Protein AF-A0AAD9LR85-F1 (afdb_monomer)

Foldseek 3Di:
DVVLVVCCVVPNNVRVVVVVVVVVVLVPDDPVVNVVVVVVVVVVVDPDDDDDDDDDDDDDDDDDDDDDDCVVVPPDPDPDPPPPPPVNVCVVDVDDDVVVVVVVVCVVPNPVVVVVPPPPPQPPPDDDVVVLVVLVVLVCVVPPVVQQPPPLPPPPDDLPDELVVSQVVQVVVQCVVPVPDDGDDSVVSVVSCCVNRVSDDDQHDPVNDDPLLVVLVVVLPDPPDDPVRNVVSVVVNVVSNVD

pLDDT: mean 72.01, std 17.99, range [32.53, 98.06]

Sequence (243 aa):
MAAYKRAVSILGEEKVKQIRQEWDTLGRKPRRQRVEAVRRRCASTFTVRPVGASDKSSSSRKTNFRQVNIHTLFNFPSKDKSFLSLHYIRAIIPVGGSRIARLRKILENGIESLHTRRIKQAPWHAFTEEDVAHFKDHLPNRMDSRALTGTRASISLKPSLTWKIVHSRYVEDTTRLNTNTRTLSYSRFVQYVRYYFPGVRLKRTAEDLCDCCVRLDILLLQSDISDEEREAVLLEKVQCSYS

Mean predicted aligned error: 17.27 Å

Solvent-accessible surface area (backbone atoms only — not comparable to full-atom values): 15548 Å² total; per-residue (Å²): 110,76,66,57,59,54,47,29,74,75,61,34,59,66,52,53,52,51,53,50,54,52,51,59,58,50,71,73,48,59,72,71,59,45,55,49,52,53,51,50,55,63,51,70,75,60,75,75,79,84,78,78,93,79,92,82,82,93,77,86,90,75,90,72,86,75,76,80,69,67,68,75,82,65,74,69,97,58,96,65,89,72,72,80,50,76,66,60,57,50,73,77,41,91,58,62,73,72,53,50,54,49,51,52,50,33,71,76,58,38,71,68,60,68,68,59,59,69,76,72,73,68,55,96,82,53,74,53,71,66,55,50,49,55,52,59,64,54,45,53,81,74,41,68,57,72,48,72,69,72,57,89,63,82,64,81,64,65,95,82,61,37,72,64,61,56,45,53,52,51,45,53,52,45,39,69,79,33,76,84,54,87,70,75,52,67,72,56,43,54,54,51,46,46,69,80,37,71,75,63,71,71,69,79,48,92,85,65,61,48,73,66,51,54,50,50,52,56,56,67,68,46,88,85,60,50,72,70,56,49,52,53,49,51,54,50,47,55,53,57,74,75,106

Radius of gyration: 29.49 Å; Cα contacts (8 Å, |Δi|>4): 83; chains: 1; bounding box: 61×51×81 Å

Structure (mmCIF, N/CA/C/O backbone):
data_AF-A0AAD9LR85-F1
#
_entry.id   AF-A0AAD9LR85-F1
#
loop_
_atom_site.group_PDB
_atom_site.id
_atom_site.type_symbol
_atom_site.label_atom_id
_atom_site.label_alt_id
_atom_site.label_comp_id
_atom_site.label_asym_id
_atom_site.label_entity_id
_atom_site.label_seq_id
_atom_site.pdbx_PDB_ins_code
_atom_site.Cartn_x
_atom_site.Cartn_y
_atom_site.Cartn_z
_atom_site.occupancy
_atom_site.B_iso_or_equiv
_atom_site.auth_seq_id
_atom_site.auth_comp_id
_atom_site.auth_asym_id
_atom_site.auth_atom_id
_atom_site.pdbx_PDB_model_num
ATOM 1 N N . MET A 1 1 ? -4.444 20.807 51.558 1.00 67.44 1 MET A N 1
ATOM 2 C CA . MET A 1 1 ? -5.123 20.265 52.763 1.00 67.44 1 MET A CA 1
ATOM 3 C C . MET A 1 1 ? -6.596 19.874 52.555 1.00 67.44 1 MET A C 1
ATOM 5 O O . MET A 1 1 ? -6.978 18.807 53.018 1.00 67.44 1 MET A O 1
ATOM 9 N N . ALA A 1 2 ? -7.433 20.646 51.843 1.00 75.31 2 ALA A N 1
ATOM 10 C CA . ALA A 1 2 ? -8.875 20.348 51.700 1.00 75.31 2 ALA A CA 1
ATOM 11 C C . ALA A 1 2 ? -9.227 19.023 50.977 1.00 75.31 2 ALA A C 1
ATOM 13 O O . ALA A 1 2 ? -10.287 18.447 51.210 1.00 75.31 2 ALA A O 1
ATOM 14 N N . ALA A 1 3 ? -8.357 18.530 50.093 1.00 69.25 3 ALA A N 1
ATOM 15 C CA . ALA A 1 3 ? -8.542 17.234 49.433 1.00 69.25 3 ALA A CA 1
ATOM 16 C C . ALA A 1 3 ? -8.242 16.052 50.373 1.00 69.25 3 ALA A C 1
ATOM 18 O O . ALA A 1 3 ? -8.975 15.070 50.370 1.00 69.25 3 ALA A O 1
ATOM 19 N N . TYR A 1 4 ? -7.216 16.181 51.224 1.00 82.31 4 TYR A N 1
ATOM 20 C CA . TYR A 1 4 ? -6.842 15.150 52.195 1.00 82.31 4 TYR A CA 1
ATOM 21 C C . TYR A 1 4 ? -7.951 14.938 53.228 1.00 82.31 4 TYR A C 1
ATOM 23 O O . TYR A 1 4 ? -8.403 13.816 53.405 1.00 82.31 4 TYR A O 1
ATOM 31 N N . LYS A 1 5 ? -8.482 16.022 53.813 1.00 84.50 5 LYS A N 1
ATOM 32 C CA . LYS A 1 5 ? -9.591 15.946 54.782 1.00 84.50 5 LYS A CA 1
ATOM 33 C C . LYS A 1 5 ? -10.828 15.225 54.217 1.00 84.50 5 LYS A C 1
ATOM 35 O O . LYS A 1 5 ? -11.432 14.426 54.918 1.00 84.50 5 LYS A O 1
ATOM 40 N N . ARG A 1 6 ? -11.158 15.448 52.937 1.00 75.81 6 ARG A N 1
ATOM 41 C CA . ARG A 1 6 ? -12.273 14.762 52.252 1.00 75.81 6 ARG A CA 1
ATOM 42 C C . ARG A 1 6 ? -11.986 13.296 51.935 1.00 75.81 6 ARG A C 1
ATOM 44 O O . ARG A 1 6 ? -12.875 12.463 52.031 1.00 75.81 6 ARG A O 1
ATOM 51 N N . ALA A 1 7 ? -10.754 12.962 51.561 1.00 78.62 7 ALA A N 1
ATOM 52 C CA . ALA A 1 7 ? -10.375 11.565 51.375 1.00 78.62 7 ALA A CA 1
ATOM 53 C C . ALA A 1 7 ? -10.439 10.796 52.705 1.00 78.62 7 ALA A C 1
ATOM 55 O O . ALA A 1 7 ? -10.960 9.686 52.739 1.00 78.62 7 ALA A O 1
ATOM 56 N N . VAL A 1 8 ? -9.981 11.416 53.799 1.00 89.00 8 VAL A N 1
ATOM 57 C CA . VAL A 1 8 ? -10.040 10.849 55.154 1.00 89.00 8 VAL A CA 1
ATOM 58 C C . VAL A 1 8 ? -11.484 10.643 55.612 1.00 89.00 8 VAL A C 1
ATOM 60 O O . VAL A 1 8 ? -11.782 9.586 56.156 1.00 89.00 8 VAL A O 1
ATOM 63 N N . SER A 1 9 ? -12.400 11.578 55.337 1.00 82.12 9 SER A N 1
ATOM 64 C CA . SER A 1 9 ? -13.811 11.417 55.723 1.00 82.12 9 SER A CA 1
ATOM 65 C C . SER A 1 9 ? -14.532 10.292 54.973 1.00 82.12 9 SER A C 1
ATOM 67 O O . SER A 1 9 ? -15.488 9.739 55.497 1.00 82.12 9 SER A O 1
ATOM 69 N N . ILE A 1 10 ? -14.104 9.962 53.748 1.00 84.69 10 ILE A N 1
ATOM 70 C CA . ILE A 1 10 ? -14.734 8.916 52.922 1.00 84.69 10 ILE A CA 1
ATOM 71 C C . ILE A 1 10 ? -14.098 7.544 53.174 1.00 84.69 10 ILE A C 1
ATOM 73 O O . ILE A 1 10 ? -14.794 6.535 53.203 1.00 84.69 10 ILE A O 1
ATOM 77 N N . LEU A 1 11 ? -12.770 7.490 53.303 1.00 80.12 11 LEU A N 1
ATOM 78 C CA . LEU A 1 11 ? -12.010 6.235 53.285 1.00 80.12 11 LEU A CA 1
ATOM 79 C C . LEU A 1 11 ? -11.417 5.853 54.647 1.00 80.12 11 LEU A C 1
ATOM 81 O O . LEU A 1 11 ? -10.948 4.727 54.800 1.00 80.12 11 LEU A O 1
ATOM 85 N N . GLY A 1 12 ? -11.417 6.774 55.611 1.00 90.88 12 GLY A N 1
ATOM 86 C CA . GLY A 1 12 ? -10.677 6.653 56.864 1.00 90.88 12 GLY A CA 1
ATOM 87 C C . GLY A 1 12 ? -9.199 7.023 56.709 1.00 90.88 12 GLY A C 1
ATOM 88 O O . GLY A 1 12 ? -8.590 6.832 55.653 1.00 90.88 12 GLY A O 1
ATOM 89 N N . GLU A 1 13 ? -8.605 7.569 57.771 1.00 92.50 13 GLU A N 1
ATOM 90 C CA . GLU A 1 13 ? -7.231 8.087 57.737 1.00 92.50 13 GLU A CA 1
ATOM 91 C C . GLU A 1 13 ? -6.195 6.999 57.432 1.00 92.50 13 GLU A C 1
ATOM 93 O O . GLU A 1 13 ? -5.311 7.197 56.596 1.00 92.50 13 GLU A O 1
ATOM 98 N N . GLU A 1 14 ? -6.362 5.820 58.029 1.00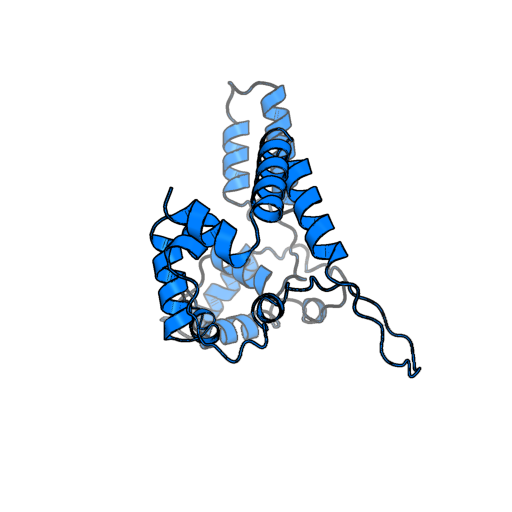 91.31 14 GLU A N 1
ATOM 99 C CA . GLU A 1 14 ? -5.469 4.674 57.842 1.00 91.31 14 GLU A CA 1
ATOM 100 C C . GLU A 1 14 ? -5.440 4.185 56.389 1.00 91.31 14 GLU A C 1
ATOM 102 O O . GLU A 1 14 ? -4.373 3.946 55.820 1.00 91.31 14 GLU A O 1
ATOM 107 N N . LYS A 1 15 ? -6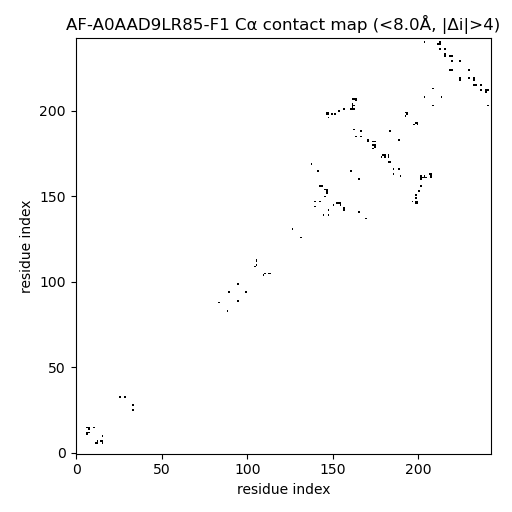.599 4.139 55.721 1.00 86.00 15 LYS A N 1
ATOM 108 C CA . LYS A 1 15 ? -6.685 3.724 54.314 1.00 86.00 15 LYS A CA 1
ATOM 109 C C . LYS A 1 15 ? -5.989 4.723 53.391 1.00 86.00 15 LYS A C 1
ATOM 111 O O . LYS A 1 15 ? -5.314 4.336 52.439 1.00 86.00 15 LYS A O 1
ATOM 116 N N . VAL A 1 16 ? -6.134 6.018 53.676 1.00 87.69 16 VAL A N 1
ATOM 117 C CA . VAL A 1 16 ? -5.483 7.086 52.907 1.00 87.69 16 VAL A CA 1
ATOM 118 C C . VAL A 1 16 ? -3.963 7.040 53.090 1.00 87.69 16 VAL A C 1
ATOM 120 O O . VAL A 1 16 ? -3.232 7.173 52.105 1.00 87.69 16 VAL A O 1
ATOM 123 N N . LYS A 1 17 ? -3.476 6.796 54.315 1.00 90.06 17 LYS A N 1
ATOM 124 C CA . LYS A 1 17 ? -2.044 6.595 54.597 1.00 90.06 17 LYS A CA 1
ATOM 125 C C . LYS A 1 17 ? -1.489 5.368 53.871 1.00 90.06 17 LYS A C 1
ATOM 127 O O . LYS A 1 17 ? -0.443 5.479 53.231 1.00 90.06 17 LYS A O 1
ATOM 132 N N . GLN A 1 18 ? -2.214 4.250 53.885 1.00 86.81 18 GLN A N 1
ATOM 133 C CA . GLN A 1 18 ? -1.825 3.026 53.180 1.00 86.81 18 GLN A CA 1
ATOM 134 C C . GLN A 1 18 ? -1.701 3.255 51.666 1.00 86.81 18 GLN A C 1
ATOM 136 O O . GLN A 1 18 ? -0.674 2.930 51.075 1.00 86.81 18 GLN A O 1
ATOM 141 N N . ILE A 1 19 ? -2.703 3.883 51.037 1.00 82.88 19 ILE A N 1
ATOM 142 C CA . ILE A 1 19 ? -2.664 4.211 49.602 1.00 82.88 19 ILE A CA 1
ATOM 143 C C . ILE A 1 19 ? -1.449 5.092 49.292 1.00 82.88 19 ILE A C 1
ATOM 145 O O . ILE A 1 19 ? -0.751 4.855 48.309 1.00 82.88 19 ILE A O 1
ATOM 149 N N . ARG A 1 20 ? -1.157 6.087 50.135 1.00 85.88 20 ARG A N 1
ATOM 150 C CA . ARG A 1 20 ? -0.001 6.966 49.934 1.00 85.88 20 ARG A CA 1
ATOM 151 C C . ARG A 1 20 ? 1.327 6.204 49.992 1.00 85.88 20 ARG A C 1
ATOM 153 O O . ARG A 1 20 ? 2.133 6.352 49.080 1.00 85.88 20 ARG A O 1
ATOM 160 N N . GLN A 1 21 ? 1.521 5.344 50.993 1.00 85.81 21 GLN A N 1
ATOM 161 C CA . GLN A 1 21 ? 2.719 4.501 51.100 1.00 85.81 21 GLN A CA 1
ATOM 162 C C . GLN A 1 21 ? 2.880 3.563 49.889 1.00 85.81 21 GLN A C 1
ATOM 164 O O . GLN A 1 21 ? 3.984 3.385 49.367 1.00 85.81 21 GLN A O 1
ATOM 169 N N . GLU A 1 22 ? 1.786 2.995 49.382 1.00 79.88 22 GLU A N 1
ATOM 170 C CA . GLU A 1 22 ? 1.813 2.178 48.163 1.00 79.88 22 GLU A CA 1
ATOM 171 C C . GLU A 1 22 ? 2.214 2.988 46.920 1.00 79.88 22 GLU A C 1
ATOM 173 O O . GLU A 1 22 ? 2.992 2.525 46.086 1.00 79.88 22 GLU A O 1
ATOM 178 N N . TRP A 1 23 ? 1.716 4.216 46.787 1.00 77.00 23 TRP A N 1
ATOM 179 C CA . TRP A 1 23 ? 2.088 5.098 45.681 1.00 77.00 23 TRP A CA 1
ATOM 180 C C . TRP A 1 23 ? 3.567 5.495 45.732 1.00 77.00 23 TRP A C 1
ATOM 182 O O . TRP A 1 23 ? 4.256 5.424 44.708 1.00 77.00 23 TRP A O 1
ATOM 192 N N . ASP A 1 24 ? 4.078 5.826 46.917 1.00 79.81 24 ASP A N 1
ATOM 193 C CA . ASP A 1 24 ? 5.481 6.198 47.115 1.00 79.81 24 ASP A CA 1
ATOM 194 C C . ASP A 1 24 ? 6.429 5.015 46.836 1.00 79.81 24 ASP A C 1
ATOM 196 O O . ASP A 1 24 ? 7.491 5.180 46.227 1.00 79.81 24 ASP A O 1
ATOM 200 N N . THR A 1 25 ? 6.020 3.788 47.180 1.00 79.56 25 THR A N 1
ATOM 201 C CA . THR A 1 25 ? 6.789 2.568 46.868 1.00 79.56 25 THR A CA 1
ATOM 202 C C . THR A 1 25 ? 6.740 2.194 45.381 1.00 79.56 25 THR A C 1
ATOM 204 O O . THR A 1 25 ? 7.734 1.709 44.831 1.00 79.56 25 THR A O 1
ATOM 207 N N . LEU A 1 26 ? 5.633 2.466 44.681 1.00 68.12 26 LEU A N 1
ATOM 208 C CA . LEU A 1 26 ? 5.528 2.280 43.227 1.00 68.12 26 LEU A CA 1
ATOM 209 C C . LEU A 1 26 ? 6.358 3.305 42.443 1.00 68.12 26 LEU A C 1
ATOM 211 O O . LEU A 1 26 ? 6.916 2.966 41.395 1.00 68.12 26 LEU A O 1
ATOM 215 N N . GLY A 1 27 ? 6.501 4.525 42.967 1.00 71.75 27 GLY A N 1
ATOM 216 C CA . GLY A 1 27 ? 7.314 5.600 42.394 1.00 71.75 27 GLY A CA 1
ATOM 217 C C . GLY A 1 27 ? 8.804 5.270 42.256 1.00 71.75 27 GLY A C 1
ATOM 218 O O . GLY A 1 27 ? 9.482 5.882 41.430 1.00 71.75 27 GLY A O 1
ATOM 219 N N . ARG A 1 28 ? 9.303 4.262 42.982 1.00 71.00 28 ARG A N 1
ATOM 220 C CA . ARG A 1 28 ? 10.708 3.818 42.935 1.00 71.00 28 ARG A CA 1
ATOM 221 C C . ARG A 1 28 ? 10.969 2.632 42.002 1.00 71.00 28 ARG A C 1
ATOM 223 O O . ARG A 1 28 ? 12.122 2.311 41.742 1.00 71.00 28 ARG A O 1
ATOM 230 N N . LYS A 1 29 ? 9.932 1.983 41.458 1.00 70.62 29 LYS A N 1
ATOM 231 C CA . LYS A 1 29 ? 10.112 0.805 40.588 1.00 70.62 29 LYS A CA 1
ATOM 232 C C . LYS A 1 29 ? 10.295 1.186 39.112 1.00 70.62 29 LYS A C 1
ATOM 234 O O . LYS A 1 29 ? 9.674 2.156 38.666 1.00 70.62 29 LYS A O 1
ATOM 239 N N . PRO A 1 30 ? 11.067 0.423 38.316 1.00 73.94 30 PRO A N 1
ATOM 240 C CA . PRO A 1 30 ? 11.150 0.595 36.866 1.00 73.94 30 PRO A CA 1
ATOM 241 C C . PRO A 1 30 ? 9.769 0.522 36.200 1.00 73.94 30 PRO A C 1
ATOM 243 O O . PRO A 1 30 ? 8.905 -0.255 36.615 1.00 73.94 30 PRO A O 1
ATOM 246 N N . ARG A 1 31 ? 9.554 1.301 35.131 1.00 65.88 31 ARG A N 1
ATOM 247 C CA . ARG A 1 31 ? 8.248 1.460 34.454 1.00 65.88 31 ARG A CA 1
ATOM 248 C C . ARG A 1 31 ? 7.569 0.127 34.102 1.00 65.88 31 ARG A C 1
ATOM 250 O O . ARG A 1 31 ? 6.358 0.011 34.268 1.00 65.88 31 ARG A O 1
ATOM 257 N N . ARG A 1 32 ? 8.336 -0.891 33.688 1.00 69.12 32 ARG A N 1
ATOM 258 C CA . ARG A 1 32 ? 7.817 -2.241 33.388 1.00 69.12 32 ARG A CA 1
ATOM 259 C C . ARG A 1 32 ? 7.192 -2.925 34.610 1.00 69.12 32 ARG A C 1
ATOM 261 O O . ARG A 1 32 ? 6.122 -3.509 34.496 1.00 69.12 32 ARG A O 1
ATOM 268 N N . GLN A 1 33 ? 7.798 -2.790 35.787 1.00 69.94 33 GLN A N 1
ATOM 269 C CA . GLN A 1 33 ? 7.284 -3.400 37.017 1.00 69.94 33 GLN A CA 1
ATOM 270 C C . GLN A 1 33 ? 6.028 -2.690 37.543 1.00 69.94 33 GLN A C 1
ATOM 272 O O . GLN A 1 33 ? 5.171 -3.335 38.141 1.00 69.94 33 GLN A O 1
ATOM 277 N N . ARG A 1 34 ? 5.874 -1.381 37.284 1.00 67.81 34 ARG A N 1
ATOM 278 C CA . ARG A 1 34 ? 4.649 -0.638 37.642 1.00 67.81 34 ARG A CA 1
ATOM 279 C C . ARG A 1 34 ? 3.442 -1.120 36.846 1.00 67.81 34 ARG A C 1
ATOM 281 O O . ARG A 1 34 ? 2.383 -1.342 37.423 1.00 67.81 34 ARG A O 1
ATOM 288 N N . VAL A 1 35 ? 3.615 -1.305 35.536 1.00 65.19 35 VAL A N 1
ATOM 289 C CA . VAL A 1 35 ? 2.551 -1.809 34.653 1.00 65.19 35 VAL A CA 1
ATOM 290 C C . VAL A 1 35 ? 2.116 -3.205 35.092 1.00 65.19 35 VAL A C 1
ATOM 292 O O . VAL A 1 35 ? 0.920 -3.467 35.195 1.00 65.19 35 VAL A O 1
ATOM 295 N N . GLU A 1 36 ? 3.071 -4.067 35.440 1.00 69.31 36 GLU A N 1
ATOM 296 C CA . GLU A 1 36 ? 2.769 -5.431 35.868 1.00 69.31 36 GLU A CA 1
ATOM 297 C C . GLU A 1 36 ? 2.100 -5.490 37.253 1.00 69.31 36 GLU A C 1
ATOM 299 O O . GLU A 1 36 ? 1.179 -6.275 37.462 1.00 69.31 36 GLU A O 1
ATOM 304 N N . ALA A 1 37 ? 2.488 -4.619 38.191 1.00 69.12 37 ALA A N 1
ATOM 305 C CA . ALA A 1 37 ? 1.842 -4.524 39.502 1.00 69.12 37 ALA A CA 1
ATOM 306 C C . ALA A 1 37 ? 0.381 -4.053 39.399 1.00 69.12 37 ALA A C 1
ATOM 308 O O . ALA A 1 37 ? -0.503 -4.630 40.035 1.00 69.12 37 ALA A O 1
ATOM 309 N N . VAL A 1 38 ? 0.110 -3.053 38.551 1.00 66.50 38 VAL A N 1
ATOM 310 C CA . VAL A 1 38 ? -1.263 -2.606 38.259 1.00 66.50 38 VAL A CA 1
ATOM 311 C C . VAL A 1 38 ? -2.058 -3.730 37.593 1.00 66.50 38 VAL A C 1
ATOM 313 O O . VAL A 1 38 ? -3.186 -4.006 37.996 1.00 66.50 38 VAL A O 1
ATOM 316 N N . ARG A 1 39 ? -1.450 -4.438 36.633 1.00 65.88 39 ARG A N 1
ATOM 317 C CA . ARG A 1 39 ? -2.073 -5.572 35.940 1.00 65.88 39 ARG A CA 1
ATOM 318 C C . ARG A 1 39 ? -2.463 -6.697 36.902 1.00 65.88 39 ARG A C 1
ATOM 320 O O . ARG A 1 39 ? -3.589 -7.182 36.825 1.00 65.88 39 ARG A O 1
ATOM 327 N N . ARG A 1 40 ? -1.578 -7.078 37.831 1.00 68.81 40 ARG A N 1
ATOM 328 C CA . ARG A 1 40 ? -1.868 -8.104 38.849 1.00 68.81 40 ARG A CA 1
ATOM 329 C C . ARG A 1 40 ? -2.989 -7.684 39.792 1.00 68.81 40 ARG A C 1
ATOM 331 O O . ARG A 1 40 ? -3.856 -8.501 40.077 1.00 68.81 40 ARG A O 1
ATOM 338 N N . ARG A 1 41 ? -3.014 -6.418 40.225 1.00 64.19 41 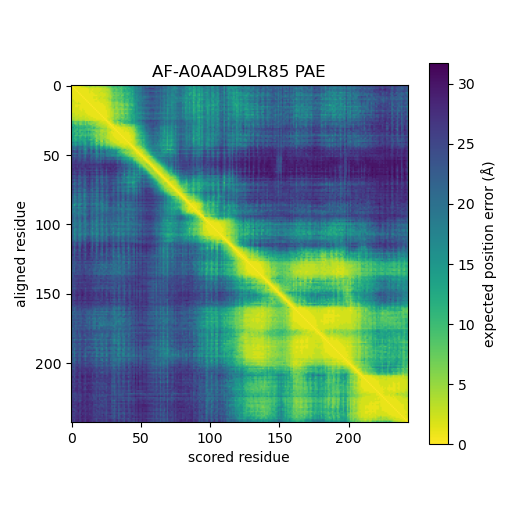ARG A N 1
ATOM 339 C CA . ARG A 1 41 ? -4.078 -5.900 41.099 1.00 64.19 41 ARG A CA 1
ATOM 340 C C . ARG A 1 41 ? -5.439 -5.923 40.399 1.00 64.19 41 ARG A C 1
ATOM 342 O O . ARG A 1 41 ? -6.415 -6.357 40.994 1.00 64.19 41 ARG A O 1
ATOM 349 N N . CYS A 1 42 ? -5.511 -5.532 39.127 1.00 59.03 42 CYS A N 1
ATOM 350 C CA . CYS A 1 42 ? -6.753 -5.640 38.355 1.00 59.03 42 CYS A CA 1
ATOM 351 C C . CYS A 1 42 ? -7.198 -7.097 38.146 1.00 59.03 42 CYS A C 1
ATOM 353 O O . CYS A 1 42 ? -8.396 -7.361 38.111 1.00 59.03 42 CYS A O 1
ATOM 355 N N . ALA A 1 43 ? -6.253 -8.036 38.033 1.00 58.25 43 ALA A N 1
ATOM 356 C CA . ALA A 1 43 ? -6.557 -9.459 37.906 1.00 58.25 43 ALA A CA 1
ATOM 357 C C . ALA A 1 43 ? -7.057 -10.081 39.224 1.00 58.25 43 ALA A C 1
ATOM 359 O O . ALA A 1 43 ? -7.983 -10.885 39.195 1.00 58.25 43 ALA A O 1
ATOM 360 N N . SER A 1 44 ? -6.505 -9.688 40.380 1.00 55.31 44 SER A N 1
ATOM 361 C CA . SER A 1 44 ? -6.908 -10.237 41.685 1.00 55.31 44 SER A CA 1
ATOM 362 C C . SER A 1 44 ? -8.303 -9.803 42.135 1.00 55.31 44 SER A C 1
ATOM 364 O O . SER A 1 44 ? -8.940 -10.512 42.905 1.00 55.31 44 SER A O 1
ATOM 366 N N . THR A 1 45 ? -8.800 -8.661 41.654 1.00 45.12 45 THR A N 1
ATOM 367 C CA . THR A 1 45 ? -10.155 -8.178 41.977 1.00 45.12 45 THR A CA 1
ATOM 368 C C . THR A 1 45 ? -11.244 -8.883 41.151 1.00 45.12 45 THR A C 1
ATOM 370 O O . THR A 1 45 ? -12.425 -8.727 41.438 1.00 45.12 45 THR A O 1
ATOM 373 N N . PHE A 1 46 ? -10.871 -9.681 40.142 1.00 43.50 46 PHE A N 1
ATOM 374 C CA . PHE A 1 46 ? -11.788 -10.412 39.262 1.00 43.50 46 PHE A CA 1
ATOM 375 C C . PHE A 1 46 ? -11.677 -11.932 39.466 1.00 43.50 46 PHE A C 1
ATOM 377 O O . PHE A 1 46 ? -11.253 -12.671 38.581 1.00 43.50 46 PHE A O 1
ATOM 384 N N . THR A 1 47 ? -12.111 -12.430 40.622 1.00 41.09 47 THR A N 1
ATOM 385 C CA . THR A 1 47 ? -12.506 -13.839 40.776 1.00 41.09 47 THR A CA 1
ATOM 386 C C . THR A 1 47 ? -14.019 -13.948 40.610 1.00 41.09 47 THR A C 1
ATOM 388 O O . THR A 1 47 ? -14.790 -13.944 41.565 1.00 41.09 47 THR A O 1
ATOM 391 N N . VAL A 1 48 ? -14.469 -14.022 39.355 1.00 42.69 48 VAL A N 1
ATOM 392 C CA . VAL A 1 48 ? -15.857 -14.391 39.047 1.00 42.69 48 VAL A CA 1
ATOM 393 C C . VAL A 1 48 ? -16.016 -15.872 39.389 1.00 42.69 48 VAL A C 1
ATOM 395 O O . VAL A 1 48 ? -15.377 -16.718 38.763 1.00 42.69 48 VAL A O 1
ATOM 398 N N . ARG A 1 49 ? -16.838 -16.193 40.397 1.00 39.16 49 ARG A N 1
ATOM 399 C CA . ARG A 1 49 ? -17.241 -17.581 40.665 1.00 39.16 49 ARG A CA 1
ATOM 400 C C . ARG A 1 49 ? -17.976 -18.121 39.429 1.00 39.16 49 ARG A C 1
ATOM 402 O O . ARG A 1 49 ? -18.927 -17.475 38.988 1.00 39.16 49 ARG A O 1
ATOM 409 N N . PRO A 1 50 ? -17.565 -19.268 38.864 1.00 40.47 50 PRO A N 1
ATOM 410 C CA . PRO A 1 50 ? -18.289 -19.873 37.760 1.00 40.47 50 PRO A CA 1
ATOM 411 C C . PRO A 1 50 ? -19.654 -20.352 38.267 1.00 40.47 50 PRO A C 1
ATOM 413 O O . PRO A 1 50 ? -19.736 -21.147 39.201 1.00 40.47 50 PRO A O 1
ATOM 416 N N . VAL A 1 51 ? -20.723 -19.846 37.658 1.00 44.00 51 VAL A N 1
ATOM 417 C CA . VAL A 1 51 ? -22.074 -20.390 37.816 1.00 44.00 51 VAL A CA 1
ATOM 418 C C . VAL A 1 51 ? -22.236 -21.494 36.775 1.00 44.00 51 VAL A C 1
ATOM 420 O O . VAL A 1 51 ? -22.124 -21.214 35.587 1.00 44.00 51 VAL A O 1
ATOM 423 N N . GLY A 1 52 ? -22.459 -22.721 37.252 1.00 47.72 52 GLY A N 1
ATOM 424 C CA . GLY A 1 52 ? -23.144 -23.824 36.564 1.00 47.72 52 GLY A CA 1
ATOM 425 C C . GLY A 1 52 ? -22.670 -24.200 35.158 1.00 47.72 52 GLY A C 1
ATOM 426 O O . GLY A 1 52 ? -23.040 -23.571 34.173 1.00 47.72 52 GLY A O 1
ATOM 427 N N . ALA A 1 53 ? -21.930 -25.304 35.069 1.00 46.94 53 ALA A N 1
ATOM 428 C CA . ALA A 1 53 ? -21.631 -25.993 33.820 1.00 46.94 53 ALA A CA 1
ATOM 429 C C . ALA A 1 53 ? -22.892 -26.604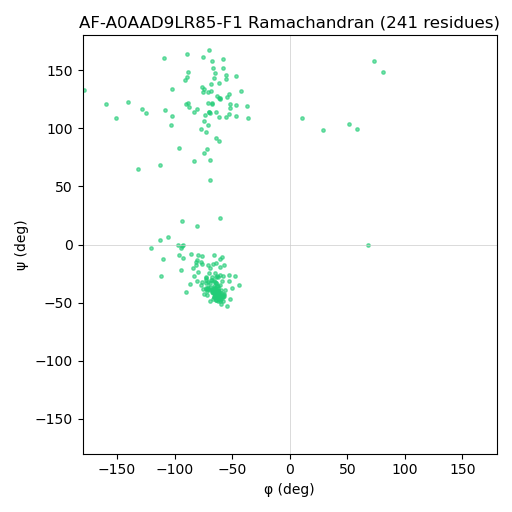 33.176 1.00 46.94 53 ALA A C 1
ATOM 431 O O . ALA A 1 53 ? -23.740 -27.166 33.867 1.00 46.94 53 ALA A O 1
ATOM 432 N N . SER A 1 54 ? -22.960 -26.570 31.844 1.00 40.16 54 SER A N 1
ATOM 433 C CA . SER A 1 54 ? -23.696 -27.552 31.046 1.00 40.16 54 SER A CA 1
ATOM 434 C C . SER A 1 54 ? -22.878 -27.863 29.794 1.00 40.16 54 SER A C 1
ATOM 436 O O . SER A 1 54 ? -22.473 -26.961 29.056 1.00 40.16 54 SER A O 1
ATOM 438 N N . ASP A 1 55 ? -22.563 -29.143 29.633 1.00 48.19 55 ASP A N 1
ATOM 439 C CA . ASP A 1 55 ? -21.713 -29.702 28.591 1.00 48.19 55 ASP A CA 1
ATOM 440 C C . ASP A 1 55 ? -22.349 -29.614 27.199 1.00 48.19 55 ASP A C 1
ATOM 442 O O . ASP A 1 55 ? -23.522 -29.951 27.034 1.00 48.19 55 ASP A O 1
ATOM 446 N N . LYS A 1 56 ? -21.535 -29.259 26.188 1.00 42.22 56 LYS A N 1
ATOM 447 C CA . LYS A 1 56 ? -21.394 -29.998 24.913 1.00 42.22 56 LYS A CA 1
ATOM 448 C C . LYS A 1 56 ? -20.369 -29.362 23.953 1.00 42.22 56 LYS A C 1
ATOM 450 O O . LYS A 1 56 ? -20.389 -28.169 23.672 1.00 42.22 56 LYS A O 1
ATOM 455 N N . SER A 1 57 ? -19.515 -30.247 23.431 1.00 43.28 57 SER A N 1
ATOM 456 C CA . SER A 1 57 ? -18.818 -30.248 22.129 1.00 43.28 57 SER A CA 1
ATOM 457 C C . SER A 1 57 ? -17.883 -29.086 21.731 1.00 43.28 57 SER A C 1
ATOM 459 O O . SER A 1 57 ? -18.285 -28.059 21.194 1.00 43.28 57 SER A O 1
ATOM 461 N N . SER A 1 58 ? -16.589 -29.358 21.921 1.00 50.81 58 SER A N 1
ATOM 462 C CA . SER A 1 58 ? -15.452 -29.168 20.999 1.00 50.81 58 SER A CA 1
ATOM 463 C C . SER A 1 58 ? -15.642 -28.357 19.701 1.00 50.81 58 SER A C 1
ATOM 465 O O . SER A 1 58 ? -16.116 -28.876 18.696 1.00 50.81 58 SER A O 1
ATOM 467 N N . SER A 1 59 ? -15.060 -27.147 19.659 1.00 37.75 59 SER A N 1
ATOM 468 C CA . SER A 1 59 ? -14.455 -26.579 18.440 1.00 37.75 59 SER A CA 1
ATOM 469 C C . SER A 1 59 ? -13.452 -25.449 18.745 1.00 37.75 59 SER A C 1
ATOM 471 O O . SER A 1 59 ? -13.772 -24.447 19.379 1.00 37.75 59 SER A O 1
ATOM 473 N N . SER A 1 60 ? -12.208 -25.668 18.309 1.00 39.16 60 SER A N 1
ATOM 474 C CA . SER A 1 60 ? -11.147 -24.718 17.926 1.00 39.16 60 SER A CA 1
ATOM 475 C C . SER A 1 60 ? -11.104 -23.317 18.581 1.00 39.16 60 SER A C 1
ATOM 477 O O . SER A 1 60 ? -11.708 -22.353 18.108 1.00 39.16 60 SER A O 1
ATOM 479 N N . ARG A 1 61 ? -10.246 -23.149 19.602 1.00 36.81 61 ARG A N 1
ATOM 480 C CA . ARG A 1 61 ? -9.933 -21.847 20.228 1.00 36.81 61 ARG A CA 1
ATOM 481 C C . ARG A 1 61 ? -9.021 -20.990 19.338 1.00 36.81 61 ARG A C 1
ATOM 483 O O . ARG A 1 61 ? -7.813 -21.200 19.301 1.00 36.81 61 ARG A O 1
ATOM 490 N N . LYS A 1 62 ? -9.578 -19.948 18.714 1.00 36.94 62 LYS A N 1
ATOM 491 C CA . LYS A 1 62 ? -8.827 -18.732 18.350 1.00 36.94 62 LYS A CA 1
ATOM 492 C C . LYS A 1 62 ? -8.882 -17.759 19.532 1.00 36.94 62 LYS A C 1
ATOM 494 O O . LYS A 1 62 ? -9.961 -17.380 19.983 1.00 36.94 62 LYS A O 1
ATOM 499 N N . THR A 1 63 ? -7.726 -17.366 20.057 1.00 34.75 63 THR A N 1
ATOM 500 C CA . THR A 1 63 ? -7.606 -16.369 21.129 1.00 34.75 63 THR A CA 1
ATOM 501 C C . THR A 1 63 ? -7.896 -14.971 20.585 1.00 34.75 63 THR A C 1
ATOM 503 O O . THR A 1 63 ? -7.019 -14.317 20.027 1.00 34.75 63 THR A O 1
ATOM 506 N N . ASN A 1 64 ? -9.135 -14.510 20.755 1.00 32.53 64 ASN A N 1
ATOM 507 C CA . ASN A 1 64 ? -9.504 -13.115 20.537 1.00 32.53 64 ASN A CA 1
ATOM 508 C C . ASN A 1 64 ? -9.008 -12.244 21.700 1.00 32.53 64 ASN A C 1
ATOM 510 O O . ASN A 1 64 ? -9.238 -12.551 22.872 1.00 32.53 64 ASN A O 1
ATOM 514 N N . PHE A 1 65 ? -8.353 -11.133 21.358 1.00 34.06 65 PHE A N 1
ATOM 515 C CA . PHE A 1 65 ? -8.055 -10.028 22.266 1.00 34.06 65 PHE A CA 1
ATOM 516 C C . PHE A 1 65 ? -9.365 -9.535 22.904 1.00 34.06 65 PHE A C 1
ATOM 518 O O . PHE A 1 65 ? -10.212 -8.949 22.231 1.00 34.06 65 PHE A O 1
ATOM 525 N N . ARG A 1 66 ? -9.551 -9.781 24.206 1.00 38.88 66 ARG A N 1
ATOM 526 C CA . ARG A 1 66 ? -10.683 -9.239 24.966 1.00 38.88 66 ARG A CA 1
ATOM 527 C C . ARG A 1 66 ? -10.443 -7.751 25.211 1.00 38.88 66 ARG A C 1
ATOM 529 O O . ARG A 1 66 ? -9.548 -7.383 25.971 1.00 38.88 66 ARG A O 1
ATOM 536 N N . GLN A 1 67 ? -11.251 -6.903 24.577 1.00 38.00 67 GLN A N 1
ATOM 537 C CA . GLN A 1 67 ? -11.450 -5.530 25.031 1.00 38.00 67 GLN A CA 1
ATOM 538 C C . GLN A 1 67 ? -11.884 -5.570 26.500 1.00 38.00 67 GLN A C 1
ATOM 540 O O . GLN A 1 67 ? -12.814 -6.287 26.870 1.00 38.00 67 GLN A O 1
ATOM 545 N N . VAL A 1 68 ? -11.176 -4.825 27.346 1.00 39.12 68 VAL A N 1
ATOM 546 C CA . VAL A 1 68 ? -11.571 -4.610 28.737 1.00 39.12 68 VAL A CA 1
ATOM 547 C C . VAL A 1 68 ? -12.889 -3.844 28.710 1.00 39.12 68 VAL A C 1
ATOM 549 O O . VAL A 1 68 ? -12.940 -2.711 28.234 1.00 39.12 68 VAL A O 1
ATOM 552 N N . ASN A 1 69 ? -13.957 -4.482 29.180 1.00 39.75 69 ASN A N 1
ATOM 553 C CA . ASN A 1 69 ? -15.276 -3.877 29.250 1.00 39.75 69 ASN A CA 1
ATOM 554 C C . ASN A 1 69 ? -15.271 -2.801 30.351 1.00 39.75 69 ASN A C 1
ATOM 556 O O . ASN A 1 69 ? -15.273 -3.104 31.544 1.00 39.75 69 ASN A O 1
ATOM 560 N N . ILE A 1 70 ? -15.203 -1.528 29.955 1.00 46.94 70 ILE A N 1
ATOM 561 C CA . ILE A 1 70 ? -15.137 -0.382 30.879 1.00 46.94 70 ILE A CA 1
ATOM 562 C C . ILE A 1 70 ? -16.442 -0.229 31.687 1.00 46.94 70 ILE A C 1
ATOM 564 O O . ILE A 1 70 ? -16.419 0.376 32.758 1.00 46.94 70 ILE A O 1
ATOM 568 N N . HIS A 1 71 ? -17.553 -0.851 31.265 1.00 40.53 71 HIS A N 1
ATOM 569 C CA . HIS A 1 71 ? -18.812 -0.826 32.020 1.00 40.53 71 HIS A CA 1
ATOM 570 C C . HIS A 1 71 ? -18.689 -1.397 33.442 1.00 40.53 71 HIS A C 1
ATOM 572 O O . HIS A 1 71 ? -19.347 -0.907 34.356 1.00 40.53 71 HIS A O 1
ATOM 578 N N . THR A 1 72 ? -17.811 -2.377 33.680 1.00 46.75 72 THR A N 1
ATOM 579 C CA . THR A 1 72 ? -17.672 -2.988 35.015 1.00 46.75 72 THR A CA 1
ATOM 580 C C . THR A 1 72 ? -16.912 -2.137 36.035 1.00 46.75 72 THR A C 1
ATOM 582 O O . THR A 1 72 ? -16.951 -2.457 37.216 1.00 46.75 72 THR A O 1
ATOM 585 N N . LEU A 1 73 ? -16.265 -1.037 35.628 1.00 42.03 73 LEU A N 1
ATOM 586 C CA . LEU A 1 73 ? -15.656 -0.090 36.575 1.00 42.03 73 LEU A CA 1
ATOM 587 C C . LEU A 1 73 ? -16.639 0.976 37.087 1.00 42.03 73 LEU A C 1
ATOM 589 O O . LEU A 1 73 ? -16.289 1.715 38.004 1.00 42.03 73 LEU A O 1
ATOM 593 N N . PHE A 1 74 ? -17.854 1.053 36.529 1.00 44.09 74 PHE A N 1
ATOM 594 C CA . PHE A 1 74 ? -18.832 2.098 36.861 1.00 44.09 74 PHE A CA 1
ATOM 595 C C . PHE A 1 74 ? -20.169 1.587 37.414 1.00 44.09 74 PHE A C 1
ATOM 597 O O . PHE A 1 74 ? -20.984 2.401 37.840 1.00 44.09 74 PHE A O 1
ATOM 604 N N . ASN A 1 75 ? -20.385 0.272 37.503 1.00 39.12 75 ASN A N 1
ATOM 605 C CA . ASN A 1 75 ? -21.545 -0.288 38.204 1.00 39.12 75 ASN A CA 1
ATOM 606 C C . ASN A 1 75 ? -21.282 -0.379 39.715 1.00 39.12 75 ASN A C 1
ATOM 608 O O . ASN A 1 75 ? -21.114 -1.461 40.271 1.00 39.12 75 ASN A O 1
ATOM 612 N N . PHE A 1 76 ? -21.255 0.774 40.381 1.00 44.72 76 PHE A N 1
ATOM 613 C CA . PHE A 1 76 ? -21.512 0.839 41.817 1.00 44.72 76 PHE A CA 1
ATOM 614 C C . PHE A 1 76 ? -23.019 1.038 42.017 1.00 44.72 76 PHE A C 1
ATOM 616 O O . PHE A 1 76 ? -23.556 2.035 41.528 1.00 44.72 76 PHE A O 1
ATOM 623 N N . PRO A 1 77 ? -23.726 0.137 42.722 1.00 38.50 77 PRO A N 1
ATOM 624 C CA . PRO A 1 77 ? -25.116 0.358 43.089 1.00 38.50 77 PRO A CA 1
ATOM 625 C C . PRO A 1 77 ? -25.152 1.381 44.230 1.00 38.50 77 PRO A C 1
ATOM 627 O O . PRO A 1 77 ? -25.259 1.031 45.400 1.00 38.50 77 PRO A O 1
ATOM 630 N N . SER A 1 78 ? -25.008 2.660 43.892 1.00 43.31 78 SER A N 1
ATOM 631 C CA . SER A 1 78 ? -25.238 3.770 44.813 1.00 43.31 78 SER A CA 1
ATOM 632 C C . SER A 1 78 ? -26.524 4.467 44.395 1.00 43.31 78 SER A C 1
ATOM 634 O O . SER A 1 78 ? -26.601 5.033 43.305 1.00 43.31 78 SER A O 1
ATOM 636 N N . LYS A 1 79 ? -27.539 4.420 45.265 1.00 48.22 79 LYS A N 1
ATOM 637 C CA . LYS A 1 79 ? -28.788 5.185 45.107 1.00 48.22 79 LYS A CA 1
ATOM 638 C C . LYS A 1 79 ? -28.564 6.701 45.198 1.00 48.22 79 LYS A C 1
ATOM 640 O O . LYS A 1 79 ? -29.443 7.460 44.805 1.00 48.22 79 LYS A O 1
ATOM 645 N N . ASP A 1 80 ? -27.366 7.129 45.586 1.00 47.12 80 ASP A N 1
ATOM 646 C CA . ASP A 1 80 ? -26.993 8.532 45.650 1.00 47.12 80 ASP A CA 1
ATOM 647 C C . ASP A 1 80 ? -26.132 8.905 44.445 1.00 47.12 80 ASP A C 1
ATOM 649 O O . ASP A 1 80 ? -24.970 8.500 44.328 1.00 47.12 80 ASP A O 1
ATOM 653 N N . LYS A 1 81 ? -26.712 9.714 43.549 1.00 45.09 81 LYS A N 1
ATOM 654 C CA . LYS A 1 81 ? -26.046 10.372 42.412 1.00 45.09 81 LYS A CA 1
ATOM 655 C C . LYS A 1 81 ? -25.081 11.465 42.895 1.00 45.09 81 LYS A C 1
ATOM 657 O O . LYS A 1 81 ? -25.184 12.624 42.496 1.00 45.09 81 LYS A O 1
ATOM 662 N N . SER A 1 82 ? -24.138 11.126 43.767 1.00 48.56 82 SER A N 1
ATOM 663 C CA . SER A 1 82 ? -23.038 12.029 44.092 1.00 48.56 82 SER A CA 1
ATOM 664 C C . SER A 1 82 ? -22.031 11.984 42.943 1.00 48.56 82 SER A C 1
ATOM 666 O O . SER A 1 82 ? -21.241 11.056 42.784 1.00 48.56 82 SER A O 1
ATOM 668 N N . PHE A 1 83 ? -22.109 12.988 42.071 1.00 48.56 83 PHE A N 1
ATOM 669 C CA . PHE A 1 83 ? -21.115 13.214 41.031 1.00 48.56 83 PHE A CA 1
ATOM 670 C C . PHE A 1 83 ? -19.722 13.236 41.673 1.00 48.56 83 PHE A C 1
ATOM 672 O O . PHE A 1 83 ? -19.445 14.062 42.545 1.00 48.56 83 PHE A O 1
ATOM 679 N N . LEU A 1 84 ? -18.830 12.341 41.239 1.00 55.78 84 LEU A N 1
ATOM 680 C CA . LEU A 1 84 ? -17.414 12.419 41.589 1.00 55.78 84 LEU A CA 1
ATOM 681 C C . LEU A 1 84 ? -16.921 13.822 41.227 1.00 55.78 84 LEU A C 1
ATOM 683 O O . LEU A 1 84 ? -16.891 14.194 40.053 1.00 55.78 84 LEU A O 1
ATOM 687 N N . SER A 1 85 ? -16.576 14.623 42.240 1.00 65.88 85 SER A N 1
ATOM 688 C CA . SER A 1 85 ? -16.159 16.007 42.012 1.00 65.88 85 SER A CA 1
ATOM 689 C C . SER A 1 85 ? -14.989 16.050 41.022 1.00 65.88 85 SER A C 1
ATOM 691 O O . SER A 1 85 ? -14.096 15.200 41.062 1.00 65.88 85 SER A O 1
ATOM 693 N N . LEU A 1 86 ? -14.964 17.060 40.146 1.00 49.91 86 LEU A N 1
ATOM 694 C CA . LEU A 1 86 ? -13.950 17.263 39.096 1.00 49.91 86 LEU A CA 1
ATOM 695 C C . LEU A 1 86 ? -12.498 17.125 39.610 1.00 49.91 86 LEU A C 1
ATOM 697 O O . LEU A 1 86 ? -11.583 16.765 38.869 1.00 49.91 86 LEU A O 1
ATOM 701 N N . HIS A 1 87 ? -12.289 17.400 40.897 1.00 55.28 87 HIS A N 1
ATOM 702 C CA . HIS A 1 87 ? -11.013 17.271 41.589 1.00 55.28 87 HIS A CA 1
ATOM 703 C C . HIS A 1 87 ? -10.555 15.812 41.767 1.00 55.28 87 HIS A C 1
ATOM 705 O O . HIS A 1 87 ? -9.369 15.524 41.635 1.00 55.28 87 HIS A O 1
ATOM 711 N N . TYR A 1 88 ? -11.484 14.885 42.011 1.00 57.25 88 TYR A N 1
ATOM 712 C CA . TYR A 1 88 ? -11.199 13.460 42.203 1.00 57.25 88 TYR A CA 1
ATOM 713 C C . TYR A 1 88 ? -10.778 12.785 40.887 1.00 57.25 88 TYR A C 1
ATOM 715 O O . TYR A 1 88 ? -9.823 12.013 40.853 1.00 57.25 88 TYR A O 1
ATOM 723 N N . ILE A 1 89 ? -11.404 13.172 39.769 1.00 57.09 89 ILE A N 1
ATOM 724 C CA . ILE A 1 89 ? -11.036 12.703 38.421 1.00 57.09 89 ILE A CA 1
ATOM 725 C C . IL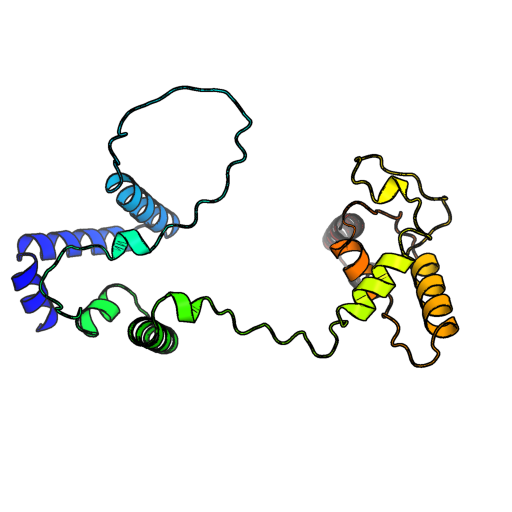E A 1 89 ? -9.618 13.169 38.044 1.00 57.09 89 ILE A C 1
ATOM 727 O O . ILE A 1 89 ? -8.840 12.396 37.484 1.00 57.09 89 ILE A O 1
ATOM 731 N N . ARG A 1 90 ? -9.253 14.412 38.399 1.00 55.09 90 ARG A N 1
ATOM 732 C CA . ARG A 1 90 ? -7.907 14.972 38.166 1.00 55.09 90 ARG A CA 1
ATOM 733 C C . ARG A 1 90 ? -6.813 14.297 38.994 1.00 55.09 90 ARG A C 1
ATOM 735 O O . ARG A 1 90 ? -5.674 14.249 38.544 1.00 55.09 90 ARG A O 1
ATOM 742 N N . ALA A 1 91 ? -7.146 13.803 40.186 1.00 58.22 91 ALA A N 1
ATOM 743 C CA . ALA A 1 91 ? -6.189 13.139 41.068 1.00 58.22 91 ALA A CA 1
ATOM 744 C C . ALA A 1 91 ? -5.855 11.708 40.611 1.00 58.22 91 ALA A C 1
ATOM 746 O O . ALA A 1 91 ? -4.731 11.255 40.803 1.00 58.22 91 ALA A O 1
ATOM 747 N N . ILE A 1 92 ? -6.811 11.004 39.993 1.00 60.31 92 ILE A N 1
ATOM 748 C CA . ILE A 1 92 ? -6.638 9.604 39.565 1.00 60.31 92 ILE A CA 1
ATOM 749 C C . ILE A 1 92 ? -6.004 9.509 38.175 1.00 60.31 92 ILE A C 1
ATOM 751 O O . ILE A 1 92 ? -5.237 8.586 37.903 1.00 60.31 92 ILE A O 1
ATOM 755 N N . ILE A 1 93 ? -6.302 10.458 37.285 1.00 59.84 93 ILE A N 1
ATOM 756 C CA . ILE A 1 93 ? -5.759 10.465 35.930 1.00 59.84 93 ILE A CA 1
ATOM 757 C C . ILE A 1 93 ? -5.146 11.845 35.681 1.00 59.84 93 ILE A C 1
ATOM 759 O O . ILE A 1 93 ? -5.886 12.829 35.661 1.00 59.84 93 ILE A O 1
ATOM 763 N N . PRO A 1 94 ? -3.823 11.966 35.459 1.00 51.22 94 PRO A N 1
ATOM 764 C CA . PRO A 1 94 ? -3.216 13.233 35.075 1.00 51.22 94 PRO A CA 1
ATOM 765 C C . PRO A 1 94 ? -3.624 13.529 33.628 1.00 51.22 94 PRO A C 1
ATOM 767 O O . PRO A 1 94 ? -2.938 13.191 32.663 1.00 51.22 94 PRO A O 1
ATOM 770 N N . VAL A 1 95 ? -4.825 14.075 33.452 1.00 54.09 95 VAL A N 1
ATOM 771 C CA . VAL A 1 95 ? -5.393 14.408 32.150 1.00 54.09 95 VAL A CA 1
ATOM 772 C C . VAL A 1 95 ? -5.298 15.907 31.904 1.00 54.09 95 VAL A C 1
ATOM 774 O O . VAL A 1 95 ? -6.098 16.687 32.411 1.00 54.09 95 VAL A O 1
ATOM 777 N N . GLY A 1 96 ? -4.325 16.309 31.083 1.00 60.75 96 GLY A N 1
ATOM 778 C CA . GLY A 1 96 ? -4.280 17.644 30.481 1.00 60.75 96 GLY A CA 1
ATOM 779 C C . GLY A 1 96 ? -5.535 17.952 29.645 1.00 60.75 96 GLY A C 1
ATOM 780 O O . GLY A 1 96 ? -6.266 17.045 29.231 1.00 60.75 96 GLY A O 1
ATOM 781 N N . GLY A 1 97 ? -5.785 19.247 29.411 1.00 71.31 97 GLY A N 1
ATOM 782 C CA . GLY A 1 97 ? -7.082 19.844 29.042 1.00 71.31 97 GLY A CA 1
ATOM 783 C C . GLY A 1 97 ? -7.936 19.140 27.975 1.00 71.31 97 GLY A C 1
ATOM 784 O O . GLY A 1 97 ? -9.158 19.096 28.120 1.00 71.31 97 GLY A O 1
ATOM 785 N N . SER A 1 98 ? -7.341 18.510 26.957 1.00 68.62 98 SER A N 1
ATOM 786 C CA . SER A 1 98 ? -8.087 17.828 25.881 1.00 68.62 98 SER A CA 1
ATOM 787 C C . SER A 1 98 ? -8.838 16.572 26.343 1.00 68.62 98 SER A C 1
ATOM 789 O O . SER A 1 98 ? -9.907 16.244 25.823 1.00 68.62 98 SER A O 1
ATOM 791 N N . ARG A 1 99 ? -8.324 15.870 27.356 1.00 70.25 99 ARG A N 1
ATOM 792 C CA . ARG A 1 99 ? -8.949 14.652 27.891 1.00 70.25 99 ARG A CA 1
ATOM 793 C C . ARG A 1 99 ? -10.091 14.962 28.861 1.00 70.25 99 ARG A C 1
ATOM 795 O O . ARG A 1 99 ? -11.070 14.224 28.878 1.00 70.25 99 ARG A O 1
ATOM 802 N N . ILE A 1 100 ? -10.020 16.079 29.591 1.00 76.06 100 ILE A N 1
ATOM 803 C CA . ILE A 1 100 ? -11.128 16.560 30.437 1.00 76.06 100 ILE A CA 1
ATOM 804 C C . ILE A 1 100 ? -12.314 16.991 29.569 1.00 76.06 100 ILE A C 1
ATOM 806 O O . ILE A 1 100 ? -13.457 16.685 29.898 1.00 76.06 100 ILE A O 1
ATOM 810 N N . ALA A 1 101 ? -12.053 17.671 28.448 1.00 76.62 101 ALA A N 1
ATOM 811 C CA . ALA A 1 101 ? -13.098 18.030 27.491 1.00 76.62 101 ALA A CA 1
ATOM 812 C C . ALA A 1 101 ? -13.782 16.784 26.904 1.00 76.62 101 ALA A C 1
ATOM 814 O O . ALA A 1 101 ? -15.007 16.735 26.841 1.00 76.62 101 ALA A O 1
ATOM 815 N N . ARG A 1 102 ? -13.008 15.741 26.558 1.00 72.75 102 ARG A N 1
ATOM 816 C CA . ARG A 1 102 ? -13.584 14.455 26.138 1.00 72.75 102 ARG A CA 1
ATOM 817 C C . ARG A 1 102 ? -14.457 13.851 27.224 1.00 72.75 102 ARG A C 1
ATOM 819 O O . ARG A 1 102 ? -15.594 13.546 26.917 1.00 72.75 102 ARG A O 1
ATOM 826 N N . LEU A 1 103 ? -13.960 13.727 28.458 1.00 78.56 103 LEU A N 1
ATOM 827 C CA . LEU A 1 103 ? -14.710 13.150 29.582 1.00 78.56 103 LEU A CA 1
ATOM 828 C C . LEU A 1 103 ? -16.027 13.884 29.855 1.00 78.56 103 LEU A C 1
ATOM 830 O O . LEU A 1 103 ? -17.043 13.224 30.036 1.00 78.56 103 LEU A O 1
ATOM 834 N N . ARG A 1 104 ? -16.031 15.224 29.818 1.00 81.38 104 ARG A N 1
ATOM 835 C CA . ARG A 1 104 ? -17.274 16.010 29.906 1.00 81.38 104 ARG A CA 1
ATOM 836 C C . ARG A 1 104 ? -18.253 15.639 28.800 1.00 81.38 104 ARG A C 1
ATOM 838 O O . ARG A 1 104 ? -19.399 15.328 29.085 1.00 81.38 104 ARG A O 1
ATOM 845 N N . LYS A 1 105 ? -17.759 15.527 27.567 1.00 80.50 105 LYS A N 1
ATOM 846 C CA . LYS A 1 105 ? -18.578 15.124 26.424 1.00 80.50 105 LYS A CA 1
ATOM 847 C C . LYS A 1 105 ? -19.134 13.696 26.547 1.00 80.50 105 LYS A C 1
ATOM 849 O O . LYS A 1 105 ? -20.250 13.470 26.094 1.00 80.50 105 LYS A O 1
ATOM 854 N N . ILE A 1 106 ? -18.396 12.765 27.169 1.00 80.88 106 ILE A N 1
ATOM 855 C CA . ILE A 1 106 ? -18.887 11.405 27.496 1.00 80.88 106 ILE A CA 1
ATOM 856 C C . ILE A 1 106 ? -20.018 11.469 28.510 1.00 80.88 106 ILE A C 1
ATOM 858 O O . ILE A 1 106 ? -21.011 10.767 28.368 1.00 80.88 106 ILE A O 1
ATOM 862 N N . LEU A 1 107 ? -19.839 12.277 29.554 1.00 79.69 107 LEU A N 1
ATOM 863 C CA . LEU A 1 107 ? -20.820 12.409 30.624 1.00 79.69 107 LEU A CA 1
ATOM 864 C C . LEU A 1 107 ? -22.110 13.063 30.118 1.00 79.69 107 LEU A C 1
ATOM 866 O O . LEU A 1 107 ? -23.186 12.649 30.527 1.00 79.69 107 LEU A O 1
ATOM 870 N N . GLU A 1 108 ? -22.003 14.036 29.212 1.00 83.19 108 GLU A N 1
ATOM 871 C CA . GLU A 1 108 ? -23.151 14.729 28.613 1.00 83.19 108 GLU A CA 1
ATOM 872 C C . GLU A 1 108 ? -23.898 13.871 27.583 1.00 83.19 108 GLU A C 1
ATOM 874 O O . GLU A 1 108 ? -25.122 13.862 27.576 1.00 83.19 108 GLU A O 1
ATOM 879 N N . ASN A 1 109 ? -23.181 13.143 26.719 1.00 82.12 109 ASN A N 1
ATOM 880 C CA . ASN A 1 109 ? -23.777 12.490 25.543 1.00 82.12 109 ASN A CA 1
ATOM 881 C C . ASN A 1 109 ? -23.776 10.949 25.616 1.00 82.12 109 ASN A C 1
ATOM 883 O O . ASN A 1 109 ? -24.130 10.279 24.649 1.00 82.12 109 ASN A O 1
ATOM 887 N N . GLY A 1 110 ? -23.329 10.366 26.731 1.00 80.75 110 GLY A N 1
ATOM 888 C CA . GLY A 1 110 ? -23.134 8.922 26.880 1.00 80.75 110 GLY A CA 1
ATOM 889 C C . GLY A 1 110 ? -21.908 8.383 26.123 1.00 80.75 110 GLY A C 1
ATOM 890 O O . GLY A 1 110 ? -21.414 8.980 25.164 1.00 80.75 110 GLY A O 1
ATOM 891 N N . ILE A 1 111 ? -21.396 7.219 26.547 1.00 74.12 111 ILE A N 1
ATOM 892 C CA . ILE A 1 111 ? -20.214 6.555 25.947 1.00 74.12 111 ILE A CA 1
ATOM 893 C C . ILE A 1 111 ? -20.455 6.164 24.479 1.00 74.12 111 ILE A C 1
ATOM 895 O O . ILE A 1 111 ? -19.510 6.142 23.680 1.00 74.12 111 ILE A O 1
ATOM 899 N N . GLU A 1 112 ? -21.709 5.911 24.107 1.00 66.25 112 GLU A N 1
ATOM 900 C CA . GLU A 1 112 ? -22.087 5.520 22.747 1.00 66.25 112 GLU A CA 1
ATOM 901 C C . GLU A 1 112 ? -21.843 6.644 21.727 1.00 66.25 112 GLU A C 1
ATOM 903 O O . GLU A 1 112 ? -21.389 6.383 20.613 1.00 66.25 112 GLU A O 1
ATOM 908 N N . SER A 1 113 ? -21.973 7.910 22.141 1.00 59.03 113 SER A N 1
ATOM 909 C CA . SER A 1 113 ? -21.712 9.078 21.283 1.00 59.03 113 SER A CA 1
ATOM 910 C C . SER A 1 113 ? -20.230 9.310 20.954 1.00 59.03 113 SER A C 1
ATOM 912 O O . SER A 1 113 ? -19.895 10.032 20.014 1.00 59.03 113 SER A O 1
ATOM 914 N N . LEU A 1 114 ? -19.302 8.707 21.706 1.00 56.94 114 LEU A N 1
ATOM 915 C CA . LEU A 1 114 ? -17.878 8.760 21.367 1.00 56.94 114 LEU A CA 1
ATOM 916 C C . LEU A 1 114 ? -17.470 7.698 20.343 1.00 56.94 114 LEU A C 1
ATOM 918 O O . LEU A 1 114 ? -16.419 7.842 19.712 1.00 56.94 114 LEU A O 1
ATOM 922 N N . HIS A 1 115 ? -18.276 6.644 20.194 1.00 51.53 115 HIS A N 1
ATOM 923 C CA . HIS A 1 115 ? -18.031 5.552 19.255 1.00 51.53 115 HIS A CA 1
ATOM 924 C C . HIS A 1 115 ? -18.732 5.733 17.916 1.00 51.53 115 HIS A C 1
ATOM 926 O O . HIS A 1 115 ? -18.413 4.996 16.981 1.00 51.53 115 HIS A O 1
ATOM 932 N N . THR A 1 116 ? -19.527 6.794 17.740 1.00 48.03 116 THR A N 1
ATOM 933 C CA . THR A 1 116 ? -19.688 7.386 16.412 1.00 48.03 116 THR A CA 1
ATOM 934 C C . THR A 1 116 ? -18.363 8.045 16.051 1.00 48.03 116 THR A C 1
ATOM 936 O O . THR A 1 116 ? -18.190 9.265 16.098 1.00 48.03 116 THR A O 1
ATOM 939 N N . ARG A 1 117 ? -17.373 7.195 15.743 1.00 49.94 117 ARG A N 1
ATOM 940 C CA . ARG A 1 117 ? -16.220 7.500 14.911 1.00 49.94 117 ARG A CA 1
ATOM 941 C C . ARG A 1 117 ? -16.795 8.415 13.847 1.00 49.94 117 ARG A C 1
ATOM 943 O O . ARG A 1 117 ? -17.619 7.932 13.073 1.00 49.94 117 ARG A O 1
ATOM 950 N N . ARG A 1 118 ? -16.464 9.721 13.881 1.00 51.84 118 ARG A N 1
ATOM 951 C CA . ARG A 1 118 ? -16.794 10.640 12.779 1.00 51.84 118 ARG A CA 1
ATOM 952 C C . ARG A 1 118 ? -16.613 9.804 11.533 1.00 51.84 118 ARG A C 1
ATOM 954 O O . ARG A 1 118 ? -15.515 9.242 11.409 1.00 51.84 118 ARG A O 1
ATOM 961 N N . ILE A 1 119 ? -17.679 9.625 10.742 1.00 53.75 119 ILE A N 1
ATOM 962 C CA . ILE A 1 119 ? -17.583 8.902 9.475 1.00 53.75 119 ILE A CA 1
ATOM 963 C C . ILE A 1 119 ? -16.346 9.504 8.848 1.00 53.75 119 ILE A C 1
ATOM 965 O O . ILE A 1 119 ? -16.286 10.726 8.677 1.00 53.75 119 ILE A O 1
ATOM 969 N N . LYS A 1 120 ? -15.280 8.698 8.757 1.00 59.09 120 LYS A N 1
ATOM 970 C CA . LYS A 1 120 ? -14.003 9.218 8.298 1.00 59.09 120 LYS A CA 1
ATOM 971 C C . LYS A 1 120 ? -14.353 9.685 6.911 1.00 59.09 120 LYS A C 1
ATOM 973 O O . LYS A 1 120 ? -14.690 8.833 6.094 1.00 59.09 120 LYS A O 1
ATOM 978 N N . GLN A 1 121 ? -14.385 11.001 6.699 1.00 57.12 121 GLN A N 1
ATOM 979 C CA . GLN A 1 121 ? -14.584 11.513 5.361 1.00 57.12 121 GLN A CA 1
ATOM 980 C C . GLN A 1 121 ? -13.533 10.798 4.539 1.00 57.12 121 GLN A C 1
ATOM 982 O O . GLN A 1 121 ? -12.342 10.834 4.884 1.00 57.12 121 GLN A O 1
ATOM 987 N N . ALA A 1 122 ? -14.016 10.006 3.582 1.00 61.50 122 ALA A N 1
ATOM 988 C CA . ALA A 1 122 ? -13.135 9.301 2.690 1.00 61.50 122 ALA A CA 1
ATOM 989 C C . ALA A 1 122 ? -12.216 10.390 2.124 1.00 61.50 122 ALA A C 1
ATOM 991 O O . ALA A 1 122 ? -12.708 11.472 1.780 1.00 61.50 122 ALA A O 1
ATOM 992 N N . PRO A 1 123 ? -10.887 10.199 2.163 1.00 70.44 123 PRO A N 1
ATOM 993 C CA . PRO A 1 123 ? -9.979 11.181 1.602 1.00 70.44 123 PRO A CA 1
ATOM 994 C C . PRO A 1 123 ? -10.484 11.596 0.221 1.00 70.44 123 PRO A C 1
ATOM 996 O O . PRO A 1 123 ? -11.011 10.761 -0.497 1.00 70.44 123 PRO A O 1
ATOM 999 N N . TRP A 1 124 ? -10.316 12.849 -0.186 1.00 67.75 124 TRP A N 1
ATOM 1000 C CA . TRP A 1 124 ? -10.840 13.339 -1.476 1.00 67.75 124 TRP A CA 1
ATOM 1001 C C . TRP A 1 124 ? -10.309 12.579 -2.715 1.00 67.75 124 TRP A C 1
ATOM 1003 O O . TRP A 1 124 ? -10.769 12.754 -3.838 1.00 67.75 124 TRP A O 1
ATOM 1013 N N . HIS A 1 125 ? -9.299 11.737 -2.504 1.00 73.06 125 HIS A N 1
ATOM 1014 C CA . HIS A 1 125 ? -8.684 10.839 -3.474 1.00 73.06 125 HIS A CA 1
ATOM 1015 C C . HIS A 1 125 ? -9.065 9.361 -3.268 1.00 73.06 125 HIS A C 1
ATOM 1017 O O . HIS A 1 125 ? -8.450 8.481 -3.868 1.00 73.06 125 HIS A O 1
ATOM 1023 N N . ALA A 1 126 ? -9.980 9.066 -2.349 1.00 78.31 126 ALA A N 1
ATOM 1024 C CA . ALA A 1 126 ? -10.536 7.740 -2.173 1.00 78.31 126 ALA A CA 1
ATOM 1025 C C . ALA A 1 126 ? -11.549 7.493 -3.285 1.00 78.31 126 ALA A C 1
ATOM 1027 O O . ALA A 1 126 ? -12.338 8.371 -3.624 1.00 78.31 126 ALA A O 1
ATOM 1028 N N . PHE A 1 127 ? -11.471 6.301 -3.854 1.00 79.25 127 PHE A N 1
ATOM 1029 C CA . PHE A 1 127 ? -12.388 5.853 -4.884 1.00 79.25 127 PHE A CA 1
ATOM 1030 C C . PHE A 1 127 ? -13.797 5.726 -4.319 1.00 79.25 127 PHE A C 1
ATOM 1032 O O . PHE A 1 127 ? -13.961 5.420 -3.130 1.00 79.25 127 PHE A O 1
ATOM 1039 N N . THR A 1 128 ? -14.795 5.978 -5.164 1.00 86.50 128 THR A N 1
ATOM 1040 C CA . THR A 1 128 ? -16.179 5.703 -4.785 1.00 86.50 128 THR A CA 1
ATOM 1041 C C . THR A 1 128 ? -16.403 4.192 -4.726 1.00 86.50 128 THR A C 1
ATOM 1043 O O . THR A 1 128 ? -15.556 3.394 -5.147 1.00 86.50 128 THR A O 1
ATOM 1046 N N . GLU A 1 129 ? -17.528 3.765 -4.157 1.00 86.19 129 GLU A N 1
ATOM 1047 C CA . GLU A 1 129 ? -17.851 2.337 -4.128 1.00 86.19 129 GLU A CA 1
ATOM 1048 C C . GLU A 1 129 ? -18.045 1.778 -5.544 1.00 86.19 129 GLU A C 1
ATOM 1050 O O . GLU A 1 129 ? -17.634 0.645 -5.799 1.00 86.19 129 GLU A O 1
ATOM 1055 N N . GLU A 1 130 ? -18.560 2.584 -6.480 1.00 87.38 130 GLU A N 1
ATOM 1056 C CA . GLU A 1 130 ? -18.704 2.213 -7.891 1.00 87.38 130 GLU A CA 1
ATOM 1057 C C . GLU A 1 130 ? -17.347 1.963 -8.548 1.00 87.38 130 GLU A C 1
ATOM 1059 O O . GLU A 1 130 ? -17.161 0.953 -9.227 1.00 87.38 130 GLU A O 1
ATOM 1064 N N . ASP A 1 131 ? -16.367 2.831 -8.304 1.00 85.00 131 ASP A N 1
ATOM 1065 C CA . ASP A 1 131 ? -15.033 2.643 -8.860 1.00 85.00 131 ASP A CA 1
ATOM 1066 C C . ASP A 1 131 ? -14.346 1.388 -8.298 1.00 85.00 131 ASP A C 1
ATOM 1068 O O . ASP A 1 131 ? -13.627 0.677 -9.005 1.00 85.00 131 ASP A O 1
ATOM 1072 N N . VAL A 1 132 ? -14.558 1.102 -7.007 1.00 85.94 132 VAL A N 1
ATOM 1073 C CA . VAL A 1 132 ? -14.054 -0.118 -6.366 1.00 85.94 132 VAL A CA 1
ATOM 1074 C C . VAL A 1 132 ? -14.748 -1.351 -6.938 1.00 85.94 132 VAL A C 1
ATOM 1076 O O . VAL A 1 132 ? -14.083 -2.370 -7.130 1.00 85.94 132 VAL A O 1
ATOM 1079 N N . ALA A 1 133 ? -16.052 -1.284 -7.209 1.00 88.50 133 ALA A N 1
ATOM 1080 C CA . ALA A 1 133 ? -16.789 -2.360 -7.865 1.00 88.50 133 ALA A CA 1
ATOM 1081 C C . ALA A 1 133 ? -16.245 -2.604 -9.280 1.00 88.50 133 ALA A C 1
ATOM 1083 O O . ALA A 1 133 ? -15.838 -3.721 -9.584 1.00 88.50 133 ALA A O 1
ATOM 1084 N N . HIS A 1 134 ? -16.078 -1.549 -10.081 1.00 85.94 134 HIS A N 1
ATOM 1085 C CA . HIS A 1 134 ? -15.488 -1.642 -11.416 1.00 85.94 134 HIS A CA 1
ATOM 1086 C C . HIS A 1 134 ? -14.069 -2.231 -11.378 1.00 85.94 134 HIS A C 1
ATOM 1088 O O . HIS A 1 134 ? -13.726 -3.124 -12.150 1.00 85.94 134 HIS A O 1
ATOM 1094 N N . PHE A 1 135 ? -13.237 -1.786 -10.433 1.00 86.38 135 PHE A N 1
ATOM 1095 C CA . PHE A 1 135 ? -11.903 -2.343 -10.207 1.00 86.38 135 PHE A CA 1
ATOM 1096 C C . PHE A 1 135 ? -11.942 -3.839 -9.856 1.00 86.38 135 PHE A C 1
ATOM 1098 O O . PHE A 1 135 ? -11.127 -4.616 -10.363 1.00 86.38 135 PHE A O 1
ATOM 1105 N N . LYS A 1 136 ? -12.890 -4.254 -9.007 1.00 87.38 136 LYS A N 1
ATOM 1106 C CA . LYS A 1 136 ? -13.086 -5.658 -8.624 1.00 87.38 136 LYS A CA 1
ATOM 1107 C C . LYS A 1 136 ? -13.610 -6.513 -9.765 1.00 87.38 136 LYS A C 1
ATOM 1109 O O . LYS A 1 136 ? -13.212 -7.665 -9.818 1.00 87.38 136 LYS A O 1
ATOM 1114 N N . ASP A 1 137 ? -14.429 -5.983 -10.663 1.00 86.81 137 ASP A N 1
ATOM 1115 C CA . ASP A 1 137 ? -14.914 -6.724 -11.833 1.00 86.81 137 ASP A CA 1
ATOM 1116 C C . ASP A 1 137 ? -13.809 -6.904 -12.881 1.00 86.81 137 ASP A C 1
ATOM 1118 O O . ASP A 1 137 ? -13.763 -7.897 -13.610 1.00 86.81 137 ASP A O 1
ATOM 1122 N N . HIS A 1 138 ? -12.856 -5.972 -12.920 1.00 82.44 138 HIS A N 1
ATOM 1123 C CA . HIS A 1 138 ? -11.778 -5.990 -13.899 1.00 82.44 138 HIS A CA 1
ATOM 1124 C C . HIS A 1 138 ? -10.670 -7.013 -13.597 1.00 82.44 138 HIS A C 1
ATOM 1126 O O . HIS A 1 138 ? -10.078 -7.600 -14.506 1.00 82.44 138 HIS A O 1
ATOM 1132 N N . LEU A 1 139 ? -10.367 -7.234 -12.317 1.00 80.44 139 LEU A N 1
ATOM 1133 C CA . LEU A 1 139 ? -9.241 -8.068 -11.879 1.00 80.44 139 LEU A CA 1
ATOM 1134 C C . LEU A 1 139 ? -9.421 -9.589 -12.093 1.00 80.44 139 LEU A C 1
ATOM 1136 O O . LEU A 1 139 ? -8.473 -10.211 -12.574 1.00 80.44 139 LEU A O 1
ATOM 1140 N N . PRO A 1 140 ? -10.581 -10.212 -11.805 1.00 74.44 140 PRO A N 1
ATOM 1141 C CA . PRO A 1 140 ? -10.824 -11.650 -11.967 1.00 74.44 140 PRO A CA 1
ATOM 1142 C C . PRO A 1 140 ? -10.754 -12.153 -13.400 1.00 74.44 140 PRO A C 1
ATOM 1144 O O . PRO A 1 140 ? -10.406 -13.305 -13.625 1.00 74.44 140 PRO A O 1
ATOM 1147 N N . ASN A 1 141 ? -11.051 -11.299 -14.377 1.00 70.81 141 ASN A N 1
ATOM 1148 C CA . ASN A 1 141 ? -10.922 -11.665 -15.788 1.00 70.81 141 ASN A CA 1
ATOM 1149 C C . ASN A 1 141 ? -9.458 -11.642 -16.260 1.00 70.81 141 ASN A C 1
ATOM 1151 O O . ASN A 1 141 ? -9.132 -12.150 -17.331 1.00 70.81 141 ASN A O 1
ATOM 1155 N N . ARG A 1 142 ? -8.565 -11.022 -15.481 1.00 67.19 142 ARG A N 1
ATOM 1156 C CA . ARG A 1 142 ? -7.166 -10.752 -15.848 1.00 67.19 142 ARG A CA 1
ATOM 1157 C C . ARG A 1 142 ? -6.173 -11.563 -15.016 1.00 67.19 142 ARG A C 1
ATOM 1159 O O . ARG A 1 142 ? -5.065 -11.830 -15.478 1.00 67.19 142 ARG A O 1
ATOM 1166 N N . MET A 1 143 ? -6.561 -11.936 -13.803 1.00 68.44 143 MET A N 1
ATOM 1167 C CA . MET A 1 143 ? -5.860 -12.877 -12.939 1.00 68.44 143 MET A CA 1
ATOM 1168 C C . MET A 1 143 ? -6.593 -14.206 -13.012 1.00 68.44 143 MET A C 1
ATOM 1170 O O . MET A 1 143 ? -7.811 -14.206 -12.904 1.00 68.44 143 MET A O 1
ATOM 1174 N N . ASP A 1 144 ? -5.885 -15.325 -13.180 1.00 65.31 144 ASP A N 1
ATOM 1175 C CA . ASP A 1 144 ? -6.523 -16.646 -13.157 1.00 65.31 144 ASP A CA 1
ATOM 1176 C C . ASP A 1 144 ? -7.461 -16.737 -11.949 1.00 65.31 144 ASP A C 1
ATOM 1178 O O . ASP A 1 144 ? -7.017 -16.582 -10.813 1.00 65.31 144 ASP A O 1
ATOM 1182 N N . SER A 1 145 ? -8.755 -16.969 -12.184 1.00 63.09 145 SER A N 1
ATOM 1183 C CA . SER A 1 145 ? -9.812 -16.963 -11.157 1.00 63.09 145 SER A CA 1
ATOM 1184 C C . SER A 1 145 ? -9.495 -17.871 -9.961 1.00 63.09 145 SER A C 1
ATOM 1186 O O . SER A 1 145 ? -9.892 -17.593 -8.829 1.00 63.09 145 SER A O 1
ATOM 1188 N N . ARG A 1 146 ? -8.674 -18.903 -10.189 1.00 60.91 146 ARG A N 1
ATOM 1189 C CA . ARG A 1 146 ? -8.111 -19.790 -9.160 1.00 60.91 146 ARG A CA 1
ATOM 1190 C C . ARG A 1 146 ? -7.288 -19.045 -8.094 1.00 60.91 146 ARG A C 1
ATOM 1192 O O . ARG A 1 146 ? -7.198 -19.520 -6.967 1.00 60.91 146 ARG A O 1
ATOM 1199 N N . ALA A 1 147 ? -6.689 -17.897 -8.420 1.00 60.59 147 ALA A N 1
ATOM 1200 C CA . ALA A 1 147 ? -5.876 -17.081 -7.509 1.00 60.59 147 ALA A CA 1
ATOM 1201 C C . ALA A 1 147 ? -6.718 -16.280 -6.515 1.00 60.59 147 ALA A C 1
ATOM 1203 O O . ALA A 1 147 ? -6.207 -15.828 -5.490 1.00 60.59 147 ALA A O 1
ATOM 1204 N N . LEU A 1 148 ? -8.013 -16.129 -6.793 1.00 60.81 148 LEU A N 1
ATOM 1205 C CA . LEU A 1 148 ? -8.925 -15.329 -5.986 1.00 60.81 148 LEU A CA 1
ATOM 1206 C C . LEU A 1 148 ? -9.683 -16.157 -4.946 1.00 60.81 148 LEU A C 1
ATOM 1208 O O . LEU A 1 148 ? -10.098 -15.619 -3.924 1.00 60.81 148 LEU A O 1
ATOM 1212 N N . THR A 1 149 ? -9.810 -17.472 -5.140 1.00 61.84 149 THR A N 1
ATOM 1213 C CA . THR A 1 149 ? -10.619 -18.357 -4.282 1.00 61.84 149 THR A CA 1
ATOM 1214 C C . THR A 1 149 ? -9.937 -18.785 -2.976 1.00 61.84 149 THR A C 1
ATOM 1216 O O . THR A 1 149 ? -10.387 -19.718 -2.315 1.00 61.84 149 THR A O 1
ATOM 1219 N N . GLY A 1 150 ? -8.861 -18.110 -2.556 1.00 56.97 150 GLY A N 1
ATOM 1220 C CA . GLY A 1 150 ? -8.293 -18.232 -1.204 1.00 56.97 150 GLY A CA 1
ATOM 1221 C C . GLY A 1 150 ? -7.652 -19.582 -0.864 1.00 56.97 150 GLY A C 1
ATOM 1222 O O . GLY A 1 150 ? -7.108 -19.751 0.231 1.00 56.97 150 GLY A O 1
ATOM 1223 N N . THR A 1 151 ? -7.656 -20.543 -1.785 1.00 58.72 151 THR A N 1
ATOM 1224 C CA . THR A 1 151 ? -6.839 -21.744 -1.659 1.00 58.72 151 THR A CA 1
ATOM 1225 C C . THR A 1 151 ? -5.390 -21.292 -1.789 1.00 58.72 151 THR A C 1
ATOM 1227 O O . THR A 1 151 ? -5.022 -20.680 -2.786 1.00 58.72 151 THR A O 1
ATOM 1230 N N . ARG A 1 152 ? -4.568 -21.548 -0.765 1.00 54.59 152 ARG A N 1
ATOM 1231 C CA . ARG A 1 152 ? -3.143 -21.166 -0.640 1.00 54.59 152 ARG A CA 1
ATOM 1232 C C . ARG A 1 152 ? -2.214 -21.743 -1.729 1.00 54.59 152 ARG A C 1
ATOM 1234 O O . ARG A 1 152 ? -1.015 -21.874 -1.509 1.00 54.59 152 ARG A O 1
ATOM 1241 N N . ALA A 1 153 ? -2.738 -22.104 -2.893 1.00 55.97 153 ALA A N 1
ATOM 1242 C CA . ALA A 1 153 ? -1.936 -22.413 -4.052 1.00 55.97 153 ALA A CA 1
ATOM 1243 C C . ALA A 1 153 ? -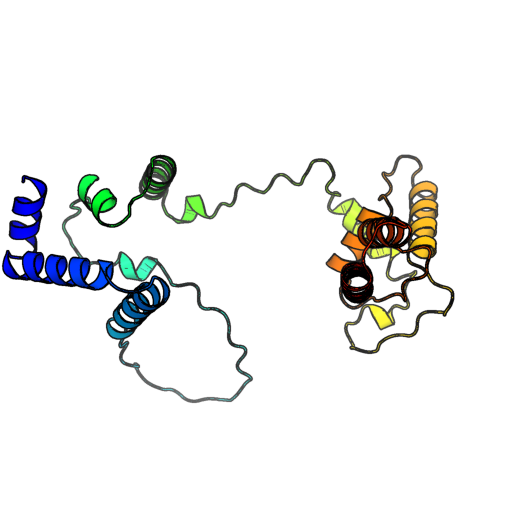1.294 -21.110 -4.537 1.00 55.97 153 ALA A C 1
ATOM 1245 O O . ALA A 1 153 ? -1.972 -20.192 -4.995 1.00 55.97 153 ALA A O 1
ATOM 1246 N N . SER A 1 154 ? 0.029 -21.026 -4.423 1.00 57.47 154 SER A N 1
ATOM 1247 C CA . SER A 1 154 ? 0.824 -20.069 -5.181 1.00 57.47 154 SER A CA 1
ATOM 1248 C C . SER A 1 154 ? 0.625 -20.382 -6.659 1.00 57.47 154 SER A C 1
ATOM 1250 O O . SER A 1 154 ? 1.314 -21.229 -7.227 1.00 57.47 154 SER A O 1
ATOM 1252 N N . ILE A 1 155 ? -0.383 -19.772 -7.269 1.00 56.19 155 ILE A N 1
ATOM 1253 C CA . ILE A 1 155 ? -0.619 -19.940 -8.693 1.00 56.19 155 ILE A CA 1
ATOM 1254 C C . ILE A 1 155 ? 0.508 -19.215 -9.402 1.00 56.19 155 ILE A C 1
ATOM 1256 O O . ILE A 1 155 ? 0.662 -17.998 -9.292 1.00 56.19 155 ILE A O 1
ATOM 1260 N N . SER A 1 156 ? 1.333 -20.008 -10.079 1.00 54.88 156 SER A N 1
ATOM 1261 C CA . SER A 1 156 ? 2.319 -19.515 -11.027 1.00 54.88 156 SER A CA 1
ATOM 1262 C C . SER A 1 156 ? 1.546 -18.853 -12.161 1.00 54.88 156 SER A C 1
ATOM 1264 O O . SER A 1 156 ? 1.111 -19.509 -13.105 1.00 54.88 156 SER A O 1
ATOM 1266 N N . LEU A 1 157 ? 1.313 -17.550 -12.028 1.00 65.06 157 LEU A N 1
ATOM 1267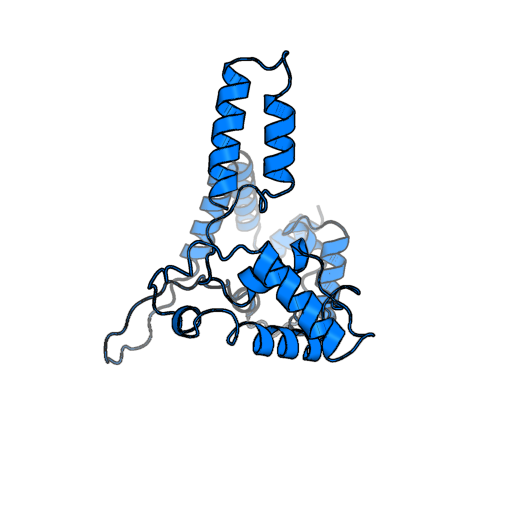 C CA . LEU A 1 157 ? 0.865 -16.720 -13.137 1.00 65.06 157 LEU A CA 1
ATOM 1268 C C . LEU A 1 157 ? 1.908 -16.827 -14.256 1.00 65.06 157 LEU A C 1
ATOM 1270 O O . LEU A 1 157 ? 3.085 -17.096 -13.989 1.00 65.06 157 LEU A O 1
ATOM 1274 N N . LYS A 1 158 ? 1.468 -16.648 -15.509 1.00 71.69 158 LYS A N 1
ATOM 1275 C CA . LYS A 1 158 ? 2.356 -16.674 -16.681 1.00 71.69 158 LYS A CA 1
ATOM 1276 C C . LYS A 1 158 ? 3.643 -15.896 -16.363 1.00 71.69 158 LYS A C 1
ATOM 1278 O O . LYS A 1 158 ? 3.538 -14.775 -15.864 1.00 71.69 158 LYS A O 1
ATOM 1283 N N . PRO A 1 159 ? 4.835 -16.452 -16.645 1.00 70.75 159 PRO A N 1
ATOM 1284 C CA . PRO A 1 159 ? 6.110 -15.909 -16.167 1.00 70.75 159 PRO A CA 1
ATOM 1285 C C . PRO A 1 159 ? 6.408 -14.475 -16.635 1.00 70.75 159 PRO A C 1
ATOM 1287 O O . PRO A 1 159 ? 7.304 -13.839 -16.095 1.00 70.75 159 PRO A O 1
ATOM 1290 N N . SER A 1 160 ? 5.649 -13.953 -17.600 1.00 80.62 160 SER A N 1
ATOM 1291 C CA . SER A 1 160 ? 5.765 -12.595 -18.126 1.00 80.62 160 SER A CA 1
ATOM 1292 C C . SER A 1 160 ? 4.788 -11.579 -17.523 1.00 80.62 160 SER A C 1
ATOM 1294 O O . SER A 1 160 ? 4.798 -10.425 -17.941 1.00 80.62 160 SER A O 1
ATOM 1296 N N . LEU A 1 161 ? 3.905 -11.967 -16.596 1.00 84.81 161 LEU A N 1
ATOM 1297 C CA . LEU A 1 161 ? 2.917 -11.040 -16.045 1.00 84.81 161 LEU A CA 1
ATOM 1298 C C . LEU A 1 161 ? 3.538 -10.209 -14.912 1.00 84.81 161 LEU A C 1
ATOM 1300 O O . LEU A 1 161 ? 3.883 -10.744 -13.862 1.00 84.81 161 LEU A O 1
ATOM 1304 N N . THR A 1 162 ? 3.660 -8.900 -15.121 1.00 87.12 162 THR A N 1
ATOM 1305 C CA . THR A 1 162 ? 4.167 -7.932 -14.131 1.00 87.12 162 THR A CA 1
ATOM 1306 C C . THR A 1 162 ? 3.041 -7.040 -13.627 1.00 87.12 162 THR A C 1
ATOM 1308 O O . THR A 1 162 ? 2.010 -6.901 -14.297 1.00 87.12 162 THR A O 1
ATOM 1311 N N . TRP A 1 163 ? 3.216 -6.395 -12.467 1.00 88.38 163 TRP A N 1
ATOM 1312 C CA . TRP A 1 163 ? 2.206 -5.450 -11.979 1.00 88.38 163 TRP A CA 1
ATOM 1313 C C . TRP A 1 163 ? 1.998 -4.297 -12.959 1.00 88.38 163 TRP A C 1
ATOM 1315 O O . TRP A 1 163 ? 0.864 -3.845 -13.117 1.00 88.38 163 TRP A O 1
ATOM 1325 N N . LYS A 1 164 ? 3.057 -3.853 -13.651 1.00 89.75 164 LYS A N 1
ATOM 1326 C CA . LYS A 1 164 ? 2.953 -2.826 -14.697 1.00 89.75 164 LYS A CA 1
ATOM 1327 C C . LYS A 1 164 ? 2.069 -3.262 -15.850 1.00 89.75 164 LYS A C 1
ATOM 1329 O O . LYS A 1 164 ? 1.186 -2.510 -16.227 1.00 89.75 164 LYS A O 1
ATOM 1334 N N . ILE A 1 165 ? 2.233 -4.483 -16.360 1.00 89.81 165 ILE A N 1
ATOM 1335 C CA . ILE A 1 165 ? 1.389 -4.984 -17.456 1.00 89.81 165 ILE A CA 1
ATOM 1336 C C . ILE A 1 165 ? -0.078 -5.048 -17.021 1.00 89.81 165 ILE A C 1
ATOM 1338 O O . ILE A 1 165 ? -0.967 -4.676 -17.786 1.00 89.81 165 ILE A O 1
ATOM 1342 N N . VAL A 1 166 ? -0.346 -5.504 -15.793 1.00 90.50 166 VAL A N 1
ATOM 1343 C CA . VAL A 1 166 ? -1.715 -5.531 -15.256 1.00 90.50 166 VAL A CA 1
ATOM 1344 C C . VAL A 1 166 ? -2.272 -4.109 -15.116 1.00 90.50 166 VAL A C 1
ATOM 1346 O O . VAL A 1 166 ? -3.421 -3.872 -15.481 1.00 90.50 166 VAL A O 1
ATOM 1349 N N . HIS A 1 167 ? -1.465 -3.160 -14.637 1.00 92.06 167 HIS A N 1
ATOM 1350 C CA . HIS A 1 167 ? -1.864 -1.761 -14.489 1.00 92.06 167 HIS A CA 1
ATOM 1351 C C . HIS A 1 167 ? -2.109 -1.069 -15.836 1.00 92.06 167 HIS A C 1
ATOM 1353 O O . HIS A 1 167 ? -3.165 -0.465 -15.993 1.00 92.06 167 HIS A O 1
ATOM 1359 N N . SER A 1 168 ? -1.217 -1.211 -16.823 1.00 92.38 168 SER A N 1
ATOM 1360 C CA . SER A 1 168 ? -1.401 -0.652 -18.171 1.00 92.38 168 SER A CA 1
ATOM 1361 C C . SER A 1 168 ? -2.696 -1.147 -18.805 1.00 92.38 168 SER A C 1
ATOM 1363 O O . SER A 1 168 ? -3.491 -0.351 -19.288 1.00 92.38 168 SER A O 1
ATOM 1365 N N . ARG A 1 169 ? -2.976 -2.451 -18.693 1.00 92.00 169 ARG A N 1
ATOM 1366 C CA . ARG A 1 169 ? -4.233 -3.048 -19.168 1.00 92.00 169 ARG A CA 1
ATOM 1367 C C . ARG A 1 169 ? -5.459 -2.489 -18.453 1.00 92.00 169 ARG A C 1
ATOM 1369 O O . ARG A 1 169 ? -6.480 -2.260 -19.087 1.00 92.00 169 ARG A O 1
ATOM 1376 N N . TYR A 1 170 ? -5.367 -2.276 -17.141 1.00 92.12 170 TYR A N 1
ATOM 1377 C CA . TYR A 1 170 ? -6.431 -1.629 -16.375 1.00 92.12 170 TYR A CA 1
ATOM 1378 C C . TYR A 1 170 ? -6.673 -0.187 -16.856 1.00 92.12 170 TYR A C 1
ATOM 1380 O O . TYR A 1 170 ? -7.826 0.216 -17.005 1.00 92.12 170 TYR A O 1
ATOM 1388 N N . VAL A 1 171 ? -5.613 0.580 -17.131 1.00 92.94 171 VAL A N 1
ATOM 1389 C CA . VAL A 1 171 ? -5.710 1.952 -17.656 1.00 92.94 171 VAL A CA 1
ATOM 1390 C C . VAL A 1 171 ? -6.343 1.960 -19.050 1.00 92.94 171 VAL A C 1
ATOM 1392 O O . VAL A 1 171 ? -7.277 2.726 -19.284 1.00 92.94 171 VAL A O 1
ATOM 1395 N N . GLU A 1 172 ? -5.888 1.090 -19.951 1.00 93.75 172 GLU A N 1
ATOM 1396 C CA . GLU A 1 172 ? -6.430 0.950 -21.309 1.00 93.75 172 GLU A CA 1
ATOM 1397 C C . GLU A 1 172 ? -7.922 0.612 -21.288 1.00 93.75 172 GLU A C 1
ATOM 1399 O O . GLU A 1 172 ? -8.722 1.273 -21.943 1.00 93.75 172 GLU A O 1
ATOM 1404 N N . ASP A 1 173 ? -8.333 -0.371 -20.491 1.00 90.38 173 ASP A N 1
ATOM 1405 C CA . ASP A 1 173 ? -9.733 -0.783 -20.458 1.00 90.38 173 ASP A CA 1
ATOM 1406 C C . ASP A 1 173 ? -10.638 0.255 -19.790 1.00 90.38 173 ASP A C 1
ATOM 1408 O O . ASP A 1 173 ? -11.755 0.485 -20.256 1.00 90.38 173 ASP A O 1
ATOM 1412 N N . THR A 1 174 ? -10.155 0.905 -18.728 1.00 90.50 174 THR A N 1
ATOM 1413 C CA . THR A 1 174 ? -10.910 1.964 -18.045 1.00 90.50 174 THR A CA 1
ATOM 1414 C C . THR A 1 174 ? -11.126 3.154 -18.980 1.00 90.50 174 THR A C 1
ATOM 1416 O O . THR A 1 174 ? -12.244 3.653 -19.086 1.00 90.50 174 THR A O 1
ATOM 1419 N N . THR A 1 175 ? -10.085 3.568 -19.710 1.00 92.25 175 THR A N 1
ATOM 1420 C CA . THR A 1 175 ? -10.174 4.687 -20.664 1.00 92.25 175 THR A CA 1
ATOM 1421 C C . THR A 1 175 ? -10.961 4.328 -21.926 1.00 92.25 175 THR A C 1
ATOM 1423 O O . THR A 1 175 ? -11.633 5.198 -22.480 1.00 92.25 175 THR A O 1
ATOM 1426 N N . ARG A 1 176 ? -10.947 3.055 -22.355 1.00 92.38 176 ARG A N 1
ATOM 1427 C CA . ARG A 1 176 ? -11.748 2.559 -23.486 1.00 92.38 176 ARG A CA 1
ATOM 1428 C C . ARG A 1 176 ? -13.245 2.559 -23.191 1.00 92.38 176 ARG A C 1
ATOM 1430 O O . ARG A 1 176 ? -14.025 2.883 -24.079 1.00 92.38 176 ARG A O 1
ATOM 1437 N N . LEU A 1 177 ? -13.652 2.160 -21.984 1.00 90.62 177 LEU A N 1
ATOM 1438 C CA . LEU A 1 177 ? -15.068 2.151 -21.602 1.00 90.62 177 LEU A CA 1
ATOM 1439 C C . LEU A 1 177 ? -15.600 3.568 -21.398 1.00 90.62 177 LEU A C 1
ATOM 1441 O O . LEU A 1 177 ? -16.717 3.860 -21.808 1.00 90.62 177 LEU A O 1
ATOM 1445 N N . ASN A 1 178 ? -14.799 4.439 -20.782 1.00 88.94 178 ASN A N 1
ATOM 1446 C CA . ASN A 1 178 ? -15.178 5.811 -20.477 1.00 88.94 178 ASN A CA 1
ATOM 1447 C C . ASN A 1 178 ? -13.933 6.708 -20.459 1.00 88.94 178 ASN A C 1
ATOM 1449 O O . ASN A 1 178 ? -13.141 6.679 -19.518 1.00 88.94 178 ASN A O 1
ATOM 1453 N N . THR A 1 179 ? -13.786 7.574 -21.463 1.00 91.81 179 THR A N 1
ATOM 1454 C CA . THR A 1 179 ? -12.610 8.457 -21.601 1.00 91.81 179 THR A CA 1
ATOM 1455 C C . THR A 1 179 ? -12.439 9.421 -20.420 1.00 91.81 179 THR A C 1
ATOM 1457 O O . THR A 1 179 ? -11.321 9.817 -20.104 1.00 91.81 179 THR A O 1
ATOM 1460 N N . ASN A 1 180 ? -13.532 9.756 -19.725 1.00 90.38 180 ASN A N 1
ATOM 1461 C CA . ASN A 1 180 ? -13.523 10.648 -18.562 1.00 90.38 180 ASN A CA 1
ATOM 1462 C C . ASN A 1 180 ? -13.385 9.914 -17.216 1.00 90.38 180 ASN A C 1
ATOM 1464 O O . ASN A 1 180 ? -13.381 10.567 -16.169 1.00 90.38 180 ASN A O 1
ATOM 1468 N N . THR A 1 181 ? -13.290 8.580 -17.201 1.00 88.00 181 THR A N 1
ATOM 1469 C CA . THR A 1 181 ? -13.150 7.840 -15.943 1.00 88.00 181 THR A CA 1
ATOM 1470 C C . THR A 1 181 ? -11.742 7.987 -15.386 1.00 88.00 181 THR A C 1
ATOM 1472 O O . THR A 1 181 ? -10.732 7.843 -16.073 1.00 88.00 181 THR A O 1
ATOM 1475 N N . ARG A 1 182 ? -11.676 8.270 -14.087 1.00 88.62 182 ARG A N 1
ATOM 1476 C CA . ARG A 1 182 ? -10.425 8.496 -13.374 1.00 88.62 182 ARG A CA 1
ATOM 1477 C C . ARG A 1 182 ? -9.652 7.183 -13.233 1.00 88.62 182 ARG A C 1
ATOM 1479 O O . ARG A 1 182 ? -10.129 6.239 -12.612 1.00 88.62 182 ARG A O 1
ATOM 1486 N N . THR A 1 183 ? -8.429 7.132 -13.751 1.00 91.19 183 THR A N 1
ATOM 1487 C CA . THR A 1 183 ? -7.558 5.955 -13.620 1.00 91.19 183 THR A CA 1
ATOM 1488 C C . THR A 1 183 ? -6.678 6.033 -12.375 1.00 91.19 183 THR A C 1
ATOM 1490 O O . THR A 1 183 ? -6.131 7.087 -12.042 1.00 91.19 183 THR A O 1
ATOM 1493 N N . LEU A 1 184 ? -6.481 4.898 -11.701 1.00 88.88 184 LEU A N 1
ATOM 1494 C CA . LEU A 1 184 ? -5.502 4.761 -10.620 1.00 88.88 184 LEU A CA 1
ATOM 1495 C C . LEU A 1 184 ? -4.073 5.015 -11.111 1.00 88.88 184 LEU A C 1
ATOM 1497 O O . LEU A 1 184 ? -3.660 4.481 -12.140 1.00 88.88 184 LEU A O 1
ATOM 1501 N N . SER A 1 185 ? -3.274 5.729 -10.315 1.00 90.38 185 SER A N 1
ATOM 1502 C CA . SER A 1 185 ? -1.818 5.674 -10.468 1.00 90.38 185 SER A CA 1
ATOM 1503 C C . SER A 1 185 ? -1.304 4.280 -10.103 1.00 90.38 185 SER A C 1
ATOM 1505 O O . SER A 1 185 ? -1.895 3.595 -9.265 1.00 90.38 185 SER A O 1
ATOM 1507 N N . TYR A 1 186 ? -0.179 3.868 -10.688 1.00 88.31 186 TYR A N 1
ATOM 1508 C CA . TYR A 1 186 ? 0.406 2.539 -10.483 1.00 88.31 186 TYR A CA 1
ATOM 1509 C C . TYR A 1 186 ? 0.582 2.175 -8.992 1.00 88.31 186 TYR A C 1
ATOM 1511 O O . TYR A 1 186 ? 0.144 1.117 -8.542 1.00 88.31 186 TYR A O 1
ATOM 1519 N N . SER A 1 187 ? 1.137 3.087 -8.185 1.00 84.00 187 SER A N 1
ATOM 1520 C CA . SER A 1 187 ? 1.342 2.860 -6.743 1.00 84.00 187 SER A CA 1
ATOM 1521 C C . SER A 1 187 ? 0.022 2.626 -5.995 1.00 84.00 187 SER A C 1
ATOM 1523 O O . SER A 1 187 ? -0.103 1.686 -5.205 1.00 84.00 187 SER A O 1
ATOM 1525 N N . ARG A 1 188 ? -1.009 3.431 -6.287 1.00 86.19 188 ARG A N 1
ATOM 1526 C CA . ARG A 1 188 ? -2.338 3.264 -5.680 1.00 86.19 188 ARG A CA 1
ATOM 1527 C C . ARG A 1 188 ? -3.020 1.990 -6.156 1.00 86.19 188 ARG A C 1
ATOM 1529 O O . ARG A 1 188 ? -3.617 1.300 -5.336 1.00 86.19 188 ARG A O 1
ATOM 1536 N N . PHE A 1 189 ? -2.883 1.654 -7.434 1.00 90.44 189 PHE A N 1
ATOM 1537 C CA . PHE A 1 189 ? -3.376 0.404 -7.999 1.00 90.44 189 PHE A CA 1
ATOM 1538 C C . PHE A 1 189 ? -2.835 -0.800 -7.220 1.00 90.44 189 PHE A C 1
ATOM 1540 O O . PHE A 1 189 ? -3.616 -1.587 -6.689 1.00 90.44 189 PHE A O 1
ATOM 1547 N N . VAL A 1 190 ? -1.515 -0.891 -7.033 1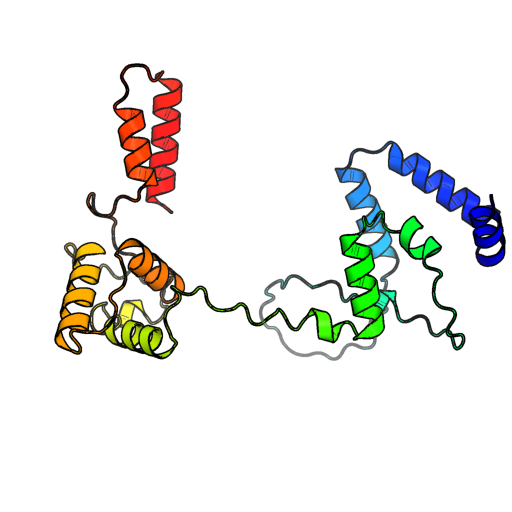.00 87.75 190 VAL A N 1
ATOM 1548 C CA . VAL A 1 190 ? -0.893 -2.001 -6.292 1.00 87.75 190 VAL A CA 1
ATOM 1549 C C . VAL A 1 190 ? -1.355 -2.044 -4.829 1.00 87.75 190 VAL A C 1
ATOM 1551 O O . VAL A 1 190 ? -1.632 -3.126 -4.308 1.00 87.75 190 VAL A O 1
ATOM 1554 N N . GLN A 1 191 ? -1.491 -0.893 -4.161 1.00 85.44 191 GLN A N 1
ATOM 1555 C CA . GLN A 1 191 ? -2.026 -0.833 -2.792 1.00 85.44 191 GLN A CA 1
ATOM 1556 C C . GLN A 1 191 ? -3.452 -1.393 -2.704 1.00 85.44 191 GLN A C 1
ATOM 1558 O O . GLN A 1 191 ? -3.750 -2.170 -1.796 1.00 85.44 191 GLN A O 1
ATOM 1563 N N . TYR A 1 192 ? -4.317 -1.030 -3.653 1.00 89.19 192 TYR A N 1
ATOM 1564 C CA . TYR A 1 192 ? -5.697 -1.511 -3.708 1.00 89.19 192 TYR A CA 1
ATOM 1565 C C . TYR A 1 192 ? -5.761 -3.007 -4.007 1.00 89.19 192 TYR A C 1
ATOM 1567 O O . TYR A 1 192 ? -6.507 -3.723 -3.337 1.00 89.19 192 TYR A O 1
ATOM 1575 N N . VAL A 1 193 ? -4.939 -3.506 -4.938 1.00 88.69 193 VAL A N 1
ATOM 1576 C CA . VAL A 1 193 ? -4.880 -4.946 -5.212 1.00 88.69 193 VAL A CA 1
ATOM 1577 C C . VAL A 1 193 ? -4.469 -5.710 -3.955 1.00 88.69 193 VAL A C 1
ATOM 1579 O O . VAL A 1 193 ? -5.142 -6.663 -3.584 1.00 88.69 193 VAL A O 1
ATOM 1582 N N . ARG A 1 194 ? -3.423 -5.273 -3.245 1.00 84.75 194 ARG A N 1
ATOM 1583 C CA . ARG A 1 194 ? -2.975 -5.935 -2.005 1.00 84.75 194 ARG A CA 1
ATOM 1584 C C . ARG A 1 194 ? -4.033 -5.900 -0.900 1.00 84.75 194 ARG A C 1
ATOM 1586 O O . ARG A 1 194 ? -4.128 -6.848 -0.125 1.00 84.75 194 ARG A O 1
ATOM 1593 N N . TYR A 1 195 ? -4.804 -4.815 -0.816 1.00 85.19 195 TYR A N 1
ATOM 1594 C CA . TYR A 1 195 ? -5.860 -4.661 0.183 1.00 85.19 195 TYR A CA 1
ATOM 1595 C C . TYR A 1 195 ? -7.043 -5.603 -0.074 1.00 85.19 195 TYR A C 1
ATOM 1597 O O . TYR A 1 195 ? -7.478 -6.298 0.841 1.00 85.19 195 TYR A O 1
ATOM 1605 N N . TYR A 1 196 ? -7.544 -5.649 -1.312 1.00 83.81 196 TYR A N 1
ATOM 1606 C CA . TYR A 1 196 ? -8.706 -6.470 -1.668 1.00 83.81 196 TYR A CA 1
ATOM 1607 C C . TYR A 1 196 ? -8.351 -7.931 -1.968 1.00 83.81 196 TYR A C 1
ATOM 1609 O O . TYR A 1 196 ? -9.175 -8.816 -1.752 1.00 83.81 196 TYR A O 1
ATOM 1617 N N . PHE A 1 197 ? -7.123 -8.196 -2.416 1.00 83.56 197 PHE A N 1
ATOM 1618 C CA . PHE A 1 197 ? -6.651 -9.506 -2.863 1.00 83.56 197 PHE A CA 1
ATOM 1619 C C . PHE A 1 197 ? -5.302 -9.868 -2.219 1.00 83.56 197 PHE A C 1
ATOM 1621 O O . PHE A 1 197 ? -4.293 -10.026 -2.909 1.00 83.56 197 PHE A O 1
ATOM 1628 N N . PRO A 1 198 ? -5.251 -10.056 -0.887 1.00 79.88 198 PRO A N 1
ATOM 1629 C CA . PRO A 1 198 ? -3.999 -10.297 -0.161 1.00 79.88 198 PRO A CA 1
ATOM 1630 C C . PRO A 1 198 ? -3.290 -11.610 -0.546 1.00 79.88 198 PRO A C 1
ATOM 1632 O O . PRO A 1 198 ? -2.115 -11.795 -0.227 1.00 79.88 198 PRO A O 1
ATOM 1635 N N . GLY A 1 199 ? -3.996 -12.534 -1.208 1.00 81.06 199 GLY A N 1
ATOM 1636 C CA . GLY A 1 199 ? -3.442 -13.791 -1.720 1.00 81.06 199 GLY A CA 1
ATOM 1637 C C . GLY A 1 199 ? -2.719 -13.660 -3.063 1.00 81.06 199 GLY A C 1
ATOM 1638 O O . GLY A 1 199 ? -1.926 -14.535 -3.407 1.00 81.06 199 GLY A O 1
ATOM 1639 N N . VAL A 1 200 ? -2.944 -12.573 -3.807 1.00 82.44 200 VAL A N 1
ATOM 1640 C CA . VAL A 1 200 ? -2.334 -12.384 -5.123 1.00 82.44 200 VAL A CA 1
ATOM 1641 C C . VAL A 1 200 ? -0.907 -11.883 -4.949 1.00 82.44 200 VAL A C 1
ATOM 1643 O O . VAL A 1 200 ? -0.659 -10.786 -4.449 1.00 82.44 200 VAL A O 1
ATOM 1646 N N . ARG A 1 201 ? 0.050 -12.691 -5.404 1.00 80.25 201 ARG A N 1
ATOM 1647 C CA . ARG A 1 201 ? 1.467 -12.332 -5.447 1.00 80.25 201 ARG A CA 1
ATOM 1648 C C . ARG A 1 201 ? 1.979 -12.498 -6.870 1.00 80.25 201 ARG A C 1
ATOM 1650 O O . ARG A 1 201 ? 2.068 -13.616 -7.364 1.00 80.25 201 ARG A O 1
ATOM 1657 N N . LEU A 1 202 ? 2.333 -11.389 -7.511 1.00 82.00 202 LEU A N 1
ATOM 1658 C CA . LEU A 1 202 ? 3.154 -11.408 -8.719 1.00 82.00 202 LEU A CA 1
ATOM 1659 C C . LEU A 1 202 ? 4.627 -11.341 -8.325 1.00 82.00 202 LEU A C 1
ATOM 1661 O O . LEU A 1 202 ? 4.981 -10.679 -7.343 1.00 82.00 202 LEU A O 1
ATOM 1665 N N . LYS A 1 203 ? 5.482 -12.039 -9.081 1.00 73.62 203 LYS A N 1
ATOM 1666 C CA . LYS A 1 203 ? 6.931 -11.891 -8.933 1.00 73.62 203 LYS A CA 1
ATOM 1667 C C . LYS A 1 203 ? 7.279 -10.442 -9.263 1.00 73.62 203 LYS A C 1
ATOM 1669 O O . LYS A 1 203 ? 6.901 -9.950 -10.321 1.00 73.62 203 LYS A O 1
ATOM 1674 N N . ARG A 1 204 ? 7.972 -9.766 -8.346 1.00 66.88 204 ARG A N 1
ATOM 1675 C CA . ARG A 1 204 ? 8.519 -8.435 -8.610 1.00 66.88 204 ARG A CA 1
ATOM 1676 C C . ARG A 1 204 ? 9.491 -8.540 -9.775 1.00 66.88 204 ARG A C 1
ATOM 1678 O O . ARG A 1 204 ? 10.423 -9.341 -9.711 1.00 66.88 204 ARG A O 1
ATOM 1685 N N . THR A 1 205 ? 9.289 -7.744 -10.812 1.00 72.38 205 THR A N 1
ATOM 1686 C CA . THR A 1 205 ? 10.340 -7.494 -11.799 1.00 72.38 205 THR A CA 1
ATOM 1687 C C . THR A 1 205 ? 11.179 -6.296 -11.368 1.00 72.38 205 THR A C 1
ATOM 1689 O O . THR A 1 205 ? 10.763 -5.518 -10.508 1.00 72.38 205 THR A O 1
ATOM 1692 N N . ALA A 1 206 ? 12.362 -6.127 -11.966 1.00 66.06 206 ALA A N 1
ATOM 1693 C CA . ALA A 1 206 ? 13.214 -4.948 -11.757 1.00 66.06 206 ALA A CA 1
ATOM 1694 C C . ALA A 1 206 ? 12.498 -3.625 -12.102 1.00 66.06 206 ALA A C 1
ATOM 1696 O O . ALA A 1 206 ? 12.898 -2.552 -11.671 1.00 66.06 206 ALA A O 1
ATOM 1697 N N . GLU A 1 207 ? 11.402 -3.699 -12.849 1.00 66.00 207 GLU A N 1
ATOM 1698 C CA . GLU A 1 207 ? 10.551 -2.562 -13.162 1.00 66.00 207 GLU A CA 1
ATOM 1699 C C . GLU A 1 207 ? 9.580 -2.188 -12.028 1.00 66.00 207 GLU A C 1
ATOM 1701 O O . GLU A 1 207 ? 9.150 -1.038 -11.968 1.00 66.00 207 GLU A O 1
ATOM 1706 N N . ASP A 1 208 ? 9.248 -3.125 -11.134 1.00 67.69 208 ASP A N 1
ATOM 1707 C CA . ASP A 1 208 ? 8.304 -2.964 -10.015 1.00 67.69 208 ASP A CA 1
ATOM 1708 C C . ASP A 1 208 ? 9.015 -2.556 -8.699 1.00 67.69 208 ASP A C 1
ATOM 1710 O O . ASP A 1 208 ? 8.492 -2.769 -7.595 1.00 67.69 208 ASP A O 1
ATOM 1714 N N . LEU A 1 209 ? 10.232 -2.003 -8.788 1.00 72.69 209 LEU A N 1
ATOM 1715 C CA . LEU A 1 209 ? 10.976 -1.505 -7.630 1.00 72.69 209 LEU A CA 1
ATOM 1716 C C . LEU A 1 209 ? 10.211 -0.341 -6.989 1.00 72.69 209 LEU A C 1
ATOM 1718 O O . LEU A 1 209 ? 9.812 0.610 -7.656 1.00 72.69 209 LEU A O 1
ATOM 1722 N N . CYS A 1 210 ? 9.976 -0.426 -5.681 1.00 79.12 210 CYS A N 1
ATOM 1723 C CA . CYS A 1 210 ? 9.350 0.671 -4.950 1.00 79.12 210 CYS A CA 1
ATOM 1724 C C . CYS A 1 210 ? 10.346 1.817 -4.723 1.00 79.12 210 CYS A C 1
ATOM 1726 O O . CYS A 1 210 ? 11.555 1.591 -4.742 1.00 79.12 210 CYS A O 1
ATOM 1728 N N . ASP A 1 211 ? 9.846 3.016 -4.415 1.00 78.12 211 ASP A N 1
ATOM 1729 C CA . ASP A 1 211 ? 10.682 4.194 -4.124 1.00 78.12 211 ASP A CA 1
ATOM 1730 C C . ASP A 1 211 ? 11.739 3.918 -3.042 1.00 78.12 211 ASP A C 1
ATOM 1732 O O . ASP A 1 211 ? 12.841 4.458 -3.089 1.00 78.12 211 ASP A O 1
ATOM 1736 N N . CYS A 1 212 ? 11.437 3.032 -2.083 1.00 83.94 212 CYS A N 1
ATOM 1737 C CA . CYS A 1 212 ? 12.410 2.601 -1.083 1.00 83.94 212 CYS A CA 1
ATOM 1738 C C . CYS A 1 212 ? 13.567 1.809 -1.712 1.00 83.94 212 CYS A C 1
ATOM 1740 O O . CYS A 1 212 ? 14.719 2.112 -1.426 1.00 83.94 212 CYS A O 1
ATOM 1742 N N . CYS A 1 213 ? 13.286 0.858 -2.611 1.00 84.81 213 CYS A N 1
ATOM 1743 C CA . CYS A 1 213 ? 14.324 0.130 -3.344 1.00 84.81 213 CYS A CA 1
ATOM 1744 C C . CYS A 1 213 ? 15.184 1.080 -4.182 1.00 84.81 213 CYS A C 1
ATOM 1746 O O . CYS A 1 213 ? 16.402 0.983 -4.127 1.00 84.81 213 CYS A O 1
ATOM 1748 N N . VAL A 1 214 ? 14.556 2.027 -4.887 1.00 86.75 214 VAL A N 1
ATOM 1749 C CA . VAL A 1 214 ? 15.274 3.030 -5.690 1.00 86.75 214 VAL A CA 1
ATOM 1750 C C . VAL A 1 214 ? 16.180 3.887 -4.805 1.00 86.75 214 VAL A C 1
ATOM 1752 O O . VAL A 1 214 ? 17.337 4.115 -5.140 1.00 86.75 214 VAL A O 1
ATOM 1755 N N . ARG A 1 215 ? 15.694 4.322 -3.637 1.00 92.75 215 ARG A N 1
ATOM 1756 C CA . ARG A 1 215 ? 16.495 5.086 -2.672 1.00 92.75 215 ARG A CA 1
ATOM 1757 C C . ARG A 1 215 ? 17.681 4.281 -2.137 1.00 92.75 215 ARG A C 1
ATOM 1759 O O . ARG A 1 215 ? 18.769 4.833 -2.028 1.00 92.75 215 ARG A O 1
ATOM 1766 N N . LEU A 1 216 ? 17.483 3.002 -1.817 1.00 94.75 216 LEU A N 1
ATOM 1767 C CA . LEU A 1 216 ? 18.566 2.116 -1.373 1.00 94.75 216 LEU A CA 1
ATOM 1768 C C . LEU A 1 216 ? 19.589 1.887 -2.495 1.00 94.75 216 LEU A C 1
ATOM 1770 O O . LEU A 1 216 ? 20.783 1.885 -2.228 1.00 94.75 216 LEU A O 1
ATOM 1774 N N . ASP A 1 217 ? 19.147 1.780 -3.749 1.00 93.38 217 ASP A N 1
ATOM 1775 C CA . ASP A 1 217 ? 20.044 1.672 -4.905 1.00 93.38 217 ASP A CA 1
ATOM 1776 C C . ASP A 1 217 ? 20.882 2.936 -5.108 1.00 93.38 217 ASP A C 1
ATOM 1778 O O . ASP A 1 217 ? 22.081 2.839 -5.357 1.00 93.38 217 ASP A O 1
ATOM 1782 N N . ILE A 1 218 ? 20.284 4.117 -4.928 1.00 95.69 218 ILE A N 1
ATOM 1783 C CA . ILE A 1 218 ? 21.012 5.392 -4.965 1.00 95.69 218 ILE A CA 1
ATOM 1784 C C . ILE A 1 218 ? 22.063 5.453 -3.848 1.00 95.69 218 ILE A C 1
ATOM 1786 O O . ILE A 1 218 ? 23.189 5.865 -4.112 1.00 95.69 218 ILE A O 1
ATOM 1790 N N . LEU A 1 219 ? 21.734 5.010 -2.628 1.00 96.06 219 LEU A N 1
ATOM 1791 C CA . LEU A 1 219 ? 22.698 4.948 -1.519 1.00 96.06 219 LEU A CA 1
ATOM 1792 C C . LEU A 1 219 ? 23.857 3.987 -1.822 1.00 96.06 219 LEU A C 1
ATOM 1794 O O . LEU A 1 219 ? 25.006 4.300 -1.539 1.00 96.06 219 LEU A O 1
ATOM 1798 N N . LEU A 1 220 ? 23.589 2.842 -2.456 1.00 96.75 220 LEU A N 1
ATOM 1799 C CA . LEU A 1 220 ? 24.631 1.869 -2.816 1.00 96.75 220 LEU A CA 1
ATOM 1800 C C . LEU A 1 220 ? 25.579 2.350 -3.928 1.00 96.75 220 LEU A C 1
ATOM 1802 O O . LEU A 1 220 ? 26.673 1.790 -4.066 1.00 96.75 220 LEU A O 1
ATOM 1806 N N . LEU A 1 221 ? 25.163 3.347 -4.716 1.00 97.38 221 LEU A N 1
ATOM 1807 C CA . LEU A 1 221 ? 25.981 3.989 -5.751 1.00 97.38 221 LEU A CA 1
ATOM 1808 C C . LEU A 1 221 ? 26.950 5.039 -5.187 1.00 97.38 221 LEU A C 1
ATOM 1810 O O . LEU A 1 221 ? 27.855 5.463 -5.903 1.00 97.38 221 LEU A O 1
ATOM 1814 N N . GLN A 1 222 ? 26.782 5.458 -3.932 1.00 97.56 222 GLN A N 1
ATOM 1815 C CA . GLN A 1 222 ? 27.690 6.398 -3.282 1.00 97.56 222 GLN A CA 1
ATOM 1816 C C . GLN A 1 222 ? 29.057 5.739 -3.034 1.00 97.56 222 GLN A C 1
ATOM 1818 O O . GLN A 1 222 ? 29.140 4.602 -2.566 1.00 97.56 222 GLN A O 1
ATOM 1823 N N . SER A 1 223 ? 30.143 6.430 -3.396 1.00 96.69 223 SER A N 1
ATOM 1824 C CA . SER A 1 223 ? 31.517 5.919 -3.260 1.00 96.69 223 SER A CA 1
ATOM 1825 C C . SER A 1 223 ? 32.088 6.077 -1.850 1.00 96.69 223 SER A C 1
ATOM 1827 O O . SER A 1 223 ? 33.110 5.480 -1.540 1.00 96.69 223 SER A O 1
ATOM 1829 N N . ASP A 1 224 ? 31.454 6.904 -1.022 1.00 97.31 224 ASP A N 1
ATOM 1830 C CA . ASP A 1 224 ? 31.838 7.243 0.349 1.00 97.31 224 ASP A CA 1
ATOM 1831 C C . ASP A 1 224 ? 31.168 6.362 1.418 1.00 97.31 224 ASP A C 1
ATOM 1833 O O . ASP A 1 224 ? 31.454 6.526 2.601 1.00 97.31 224 ASP A O 1
ATOM 1837 N N . ILE A 1 225 ? 30.313 5.413 1.021 1.00 97.81 225 ILE A N 1
ATOM 1838 C CA . ILE A 1 225 ? 29.682 4.469 1.951 1.00 97.81 225 ILE A CA 1
ATOM 1839 C C . ILE A 1 225 ? 30.712 3.458 2.475 1.00 97.81 225 ILE A C 1
ATOM 1841 O O . ILE A 1 225 ? 31.445 2.849 1.691 1.00 97.81 225 ILE A O 1
ATOM 1845 N N . SER A 1 226 ? 30.753 3.263 3.795 1.00 98.06 226 SER A N 1
ATOM 1846 C CA . SER A 1 226 ? 31.590 2.224 4.409 1.00 98.06 226 SER A CA 1
ATOM 1847 C C . SER A 1 226 ? 31.095 0.817 4.050 1.00 98.06 226 SER A C 1
ATOM 1849 O O . SER A 1 226 ? 29.925 0.624 3.702 1.00 98.06 226 SER A O 1
ATOM 1851 N N . ASP A 1 227 ? 31.970 -0.187 4.140 1.00 97.94 227 ASP A N 1
ATOM 1852 C CA . ASP A 1 227 ? 31.598 -1.577 3.848 1.00 97.94 227 ASP A CA 1
ATOM 1853 C C . ASP A 1 227 ? 30.523 -2.085 4.824 1.00 97.94 227 ASP A C 1
ATOM 1855 O O . ASP A 1 227 ? 29.586 -2.776 4.412 1.00 97.94 227 ASP A O 1
ATOM 1859 N N . GLU A 1 228 ? 30.582 -1.661 6.092 1.00 97.88 228 GLU A N 1
ATOM 1860 C CA . GLU A 1 228 ? 29.574 -1.993 7.101 1.00 97.88 228 GLU A CA 1
ATOM 1861 C C . GLU A 1 228 ? 28.198 -1.390 6.770 1.00 97.88 228 GLU A C 1
ATOM 1863 O O . GLU A 1 228 ? 27.167 -2.062 6.879 1.00 97.88 228 GLU A O 1
ATOM 1868 N N . GLU A 1 229 ? 28.151 -0.128 6.335 1.00 97.75 229 GLU A N 1
ATOM 1869 C CA . GLU A 1 229 ? 26.902 0.517 5.913 1.00 97.75 229 GLU A CA 1
ATOM 1870 C C . GLU A 1 229 ? 26.353 -0.103 4.626 1.00 97.75 229 GLU A C 1
ATOM 1872 O O . GLU A 1 229 ? 25.143 -0.313 4.506 1.00 97.75 229 GLU A O 1
ATOM 1877 N N . ARG A 1 230 ? 27.228 -0.452 3.676 1.00 97.94 230 ARG A N 1
ATOM 1878 C CA . ARG A 1 230 ? 26.846 -1.133 2.434 1.00 97.94 230 ARG A CA 1
ATOM 1879 C C . ARG A 1 230 ? 26.161 -2.467 2.730 1.00 97.94 230 ARG A C 1
ATOM 1881 O O . ARG A 1 230 ? 25.119 -2.755 2.135 1.00 97.94 230 ARG A O 1
ATOM 1888 N N . GLU A 1 231 ? 26.694 -3.262 3.657 1.00 97.88 231 GLU A N 1
ATOM 1889 C CA . GLU A 1 231 ? 26.086 -4.535 4.063 1.00 97.88 231 GLU A CA 1
ATOM 1890 C C . GLU A 1 231 ? 24.719 -4.330 4.741 1.00 97.88 231 GLU A C 1
ATOM 1892 O O . GLU A 1 231 ? 23.748 -5.023 4.412 1.00 97.88 231 GLU A O 1
ATOM 1897 N N . ALA A 1 232 ? 24.590 -3.318 5.607 1.00 97.38 232 ALA A N 1
ATOM 1898 C CA .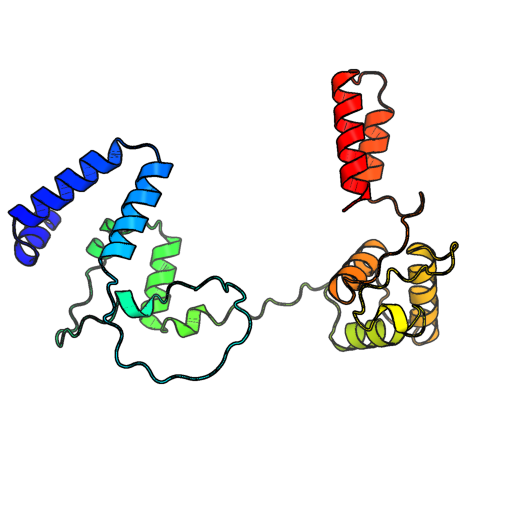 ALA A 1 232 ? 23.315 -2.966 6.235 1.00 97.38 232 ALA A CA 1
ATOM 1899 C C . ALA A 1 232 ? 22.245 -2.546 5.205 1.00 97.38 232 ALA A C 1
ATOM 1901 O O . ALA A 1 232 ? 21.095 -2.994 5.277 1.00 97.38 232 ALA A O 1
ATOM 1902 N N . VAL A 1 233 ? 22.621 -1.739 4.208 1.00 97.00 233 VAL A N 1
ATOM 1903 C CA . VAL A 1 233 ? 21.724 -1.301 3.124 1.00 97.00 233 VAL A CA 1
ATOM 1904 C C . VAL A 1 233 ? 21.304 -2.479 2.237 1.00 97.00 233 VAL A C 1
ATOM 1906 O O . VAL A 1 233 ? 20.140 -2.568 1.835 1.00 97.00 233 VAL A O 1
ATOM 1909 N N . LEU A 1 234 ? 22.207 -3.428 1.963 1.00 96.00 234 LEU A N 1
ATOM 1910 C CA . LEU A 1 234 ? 21.877 -4.656 1.231 1.00 96.00 234 LEU A CA 1
ATOM 1911 C C . LEU A 1 234 ? 20.874 -5.529 2.001 1.00 96.00 234 LEU A C 1
ATOM 1913 O O . LEU A 1 234 ? 19.907 -6.012 1.403 1.00 96.00 234 LEU A O 1
ATOM 1917 N N . LEU A 1 235 ? 21.042 -5.684 3.318 1.00 95.25 235 LEU A N 1
ATOM 1918 C CA . LEU A 1 235 ? 20.081 -6.382 4.182 1.00 95.25 235 LEU A CA 1
ATOM 1919 C C . LEU A 1 235 ? 18.698 -5.712 4.158 1.00 95.25 235 LEU A C 1
ATOM 1921 O O . LEU A 1 235 ? 17.679 -6.394 3.999 1.00 95.25 235 LEU A O 1
ATOM 1925 N N . GLU A 1 236 ? 18.643 -4.380 4.243 1.00 94.38 236 GLU A N 1
ATOM 1926 C CA . GLU A 1 236 ? 17.385 -3.630 4.147 1.00 94.38 236 GLU A CA 1
ATOM 1927 C C . GLU A 1 236 ? 16.723 -3.810 2.771 1.00 94.38 236 GLU A C 1
ATOM 1929 O O . GLU A 1 236 ? 15.510 -4.021 2.678 1.00 94.38 236 GLU A O 1
ATOM 1934 N N . LYS A 1 237 ? 17.507 -3.811 1.685 1.00 91.62 237 LYS A N 1
ATOM 1935 C CA . LYS A 1 237 ? 17.004 -4.034 0.321 1.00 91.62 237 LYS A CA 1
ATOM 1936 C C . LYS A 1 237 ? 16.371 -5.417 0.170 1.00 91.62 237 LYS A C 1
ATOM 1938 O O . LYS A 1 237 ? 15.296 -5.541 -0.428 1.00 91.62 237 LYS A O 1
ATOM 1943 N N . VAL A 1 238 ? 16.981 -6.446 0.761 1.00 87.38 238 VAL A N 1
ATOM 1944 C CA . VAL A 1 238 ? 16.407 -7.797 0.822 1.00 87.38 238 VAL A CA 1
ATOM 1945 C C . VAL A 1 238 ? 15.071 -7.765 1.567 1.00 87.38 238 VAL A C 1
ATOM 1947 O O . VAL A 1 238 ? 14.070 -8.256 1.045 1.00 87.38 238 VAL A O 1
ATOM 1950 N N . GLN A 1 239 ? 14.992 -7.110 2.724 1.00 85.50 239 GLN A N 1
ATOM 1951 C CA . GLN A 1 239 ? 13.741 -6.985 3.482 1.00 85.50 239 GLN A CA 1
ATOM 1952 C C . GLN A 1 239 ? 12.648 -6.221 2.710 1.00 85.50 239 GLN A C 1
ATOM 1954 O O . GLN A 1 239 ? 11.469 -6.596 2.739 1.00 85.50 239 GLN A O 1
ATOM 1959 N N . CYS A 1 240 ? 13.039 -5.192 1.960 1.00 82.75 240 CYS A N 1
ATOM 1960 C CA . CYS A 1 240 ? 12.156 -4.422 1.094 1.00 82.75 240 CYS A CA 1
ATOM 1961 C C . CYS A 1 240 ? 11.579 -5.288 -0.038 1.00 82.75 240 CYS A C 1
ATOM 1963 O O . CYS A 1 240 ? 10.385 -5.221 -0.328 1.00 82.75 240 CYS A O 1
ATOM 1965 N N . SER A 1 241 ? 12.396 -6.176 -0.617 1.00 69.12 241 SER A N 1
ATOM 1966 C CA . SER A 1 241 ? 11.980 -7.105 -1.676 1.00 69.12 241 SER A CA 1
ATOM 1967 C C . SER A 1 241 ? 10.938 -8.139 -1.220 1.00 69.12 241 SER A C 1
ATOM 1969 O O . SER A 1 241 ? 10.128 -8.584 -2.039 1.00 69.12 241 SER A O 1
ATOM 1971 N N . TYR A 1 242 ? 10.877 -8.441 0.082 1.00 67.75 242 TYR A N 1
ATOM 1972 C CA . TYR A 1 242 ? 9.895 -9.357 0.675 1.00 67.75 242 TYR A CA 1
ATOM 1973 C C . TYR A 1 242 ? 8.617 -8.680 1.203 1.00 67.75 242 TYR A C 1
ATOM 1975 O O . TYR A 1 242 ? 7.644 -9.382 1.494 1.00 67.75 242 TYR A O 1
ATOM 1983 N N . SER A 1 243 ? 8.604 -7.346 1.305 1.00 61.31 243 SER A N 1
ATOM 1984 C CA . SER A 1 243 ? 7.484 -6.535 1.830 1.00 61.31 243 SER A CA 1
ATOM 1985 C C . SER A 1 243 ? 6.550 -6.029 0.728 1.00 61.31 243 SER A C 1
ATOM 1987 O O . SER A 1 243 ? 5.308 -6.154 0.812 1.00 61.31 243 SER A O 1
#

Secondary structure (DSSP, 8-state):
-HHHHHHHHHH-HHHHHHHHHHHHHHTTS-HHHHHHHHHHHHHHT---PPP------------------GGGGT----SS-----HHHHHHHS---HHHHHHHHHHHHHTTHHHHS----PPPTTSPPHHHHHHHHHHTTTTS-GGGTS---------TT--HHHHHHHHHHHHHHH-TTSPPPPHHHHHHHHHHH-TT--PPPPGGG--HHHHHHHHHHT-TT--HHHHHHHHHHHHHHHH-

Organism: NCBI:txid4793